Protein AF-B3RL35-F1 (afdb_monomer_lite)

Secondary structure (DSSP, 8-state):
--SSPPPTT--HHHHHHHHHHHHHH-GGGHHHHHHHHHHHHTT---HHHHHHHHHHHHHHHHH-PPPHHHHHHHHHHHHTTTT---B-SS-BHHHHHHHHHHHHHH--SS-SS-SPPP-HHHHHHHHHHHHS--SSSS-HHHHHHHHTTT-TT-SS-HHHHHHHHHHHHHHTT-TTTTTSPPPHHHHHHHHHHHHTTPPPPGGG-SSSHHHHHHHHHHHHH-SS-SS-S--

pLDDT: mean 88.92, std 9.6, range [47.28, 98.06]

InterPro domains:
  IPR000198 Rho GTPase-activating protein domain [PF00620] (157-230)
  IPR000198 Rho GTPase-activating protein domain [PS50238] (141-231)
  IPR000857 MyTH4 domain [PF00784] (19-123)
  IPR000857 MyTH4 domain [PS51016] (1-127)
  IPR008936 Rho GTPase activation protein [G3DSA:1.10.555.10] (125-231)
  IPR008936 Rho GTPase activation protein [SSF48350] (132-229)
  IPR038185 MyTH4 domain superfamily [G3DSA:1.25.40.530] (5-124)

Organism: Trichoplax adhaerens (NCBI:txid10228)

Radius of gyration: 19.75 Å; chains: 1; bounding box: 45×40×61 Å

Structure (mmCIF, N/CA/C/O backbone):
data_AF-B3RL35-F1
#
_entry.id   AF-B3RL35-F1
#
loop_
_atom_site.group_PDB
_atom_site.id
_atom_site.type_symbol
_atom_site.label_atom_id
_atom_site.label_alt_id
_atom_site.label_comp_id
_atom_site.label_asym_id
_atom_site.label_entity_id
_atom_site.label_seq_id
_atom_site.pdbx_PDB_ins_code
_atom_site.Cartn_x
_atom_site.Cartn_y
_atom_site.Cartn_z
_atom_site.occupancy
_atom_site.B_iso_or_equiv
_atom_site.auth_seq_id
_atom_site.auth_comp_id
_atom_site.auth_asym_id
_atom_site.auth_atom_id
_atom_site.pdbx_PDB_model_num
ATOM 1 N N . MET A 1 1 ? -2.140 1.620 19.984 1.00 89.88 1 MET A N 1
ATOM 2 C CA . MET A 1 1 ? -2.921 2.855 20.228 1.00 89.88 1 MET A CA 1
ATOM 3 C C . MET A 1 1 ? -2.400 3.651 21.422 1.00 89.88 1 MET A C 1
ATOM 5 O O . MET A 1 1 ? -2.263 4.855 21.299 1.00 89.88 1 MET A O 1
ATOM 9 N N . GLY A 1 2 ? -1.964 3.009 22.514 1.00 86.00 2 GLY A N 1
ATOM 10 C CA . GLY A 1 2 ? -1.373 3.724 23.661 1.00 86.00 2 GLY A CA 1
ATOM 11 C C . GLY A 1 2 ? -2.375 4.052 24.769 1.00 86.00 2 GLY A C 1
ATOM 12 O O . GLY A 1 2 ? -2.016 4.723 25.725 1.00 86.00 2 GLY A O 1
ATOM 13 N N . ASP A 1 3 ? -3.598 3.526 24.671 1.00 87.75 3 ASP A N 1
ATOM 14 C CA . ASP A 1 3 ? -4.662 3.699 25.675 1.00 87.75 3 ASP A CA 1
ATOM 15 C C . ASP A 1 3 ? -4.507 2.775 26.891 1.00 87.75 3 ASP A C 1
ATOM 17 O O . ASP A 1 3 ? -5.274 2.844 27.848 1.00 87.75 3 ASP A O 1
ATOM 21 N N . ARG A 1 4 ? -3.544 1.852 26.837 1.00 86.06 4 ARG A N 1
ATOM 22 C CA . ARG A 1 4 ? -3.190 0.956 27.935 1.00 86.06 4 ARG A CA 1
ATOM 23 C C . ARG A 1 4 ? -1.685 1.023 28.152 1.00 86.06 4 ARG A C 1
ATOM 25 O O . ARG A 1 4 ? -0.956 1.137 27.162 1.00 86.06 4 ARG A O 1
ATOM 32 N N . PRO A 1 5 ? -1.215 0.914 29.405 1.00 77.62 5 PRO A N 1
ATOM 33 C CA . PRO A 1 5 ? 0.207 0.807 29.672 1.00 77.62 5 PRO A CA 1
ATOM 34 C C . PRO A 1 5 ? 0.761 -0.396 28.906 1.00 77.62 5 PRO A C 1
ATOM 36 O O . PRO A 1 5 ? 0.249 -1.515 29.018 1.00 77.62 5 PRO A O 1
ATOM 39 N N . ASN A 1 6 ? 1.783 -0.156 28.087 1.00 69.56 6 ASN A N 1
ATOM 40 C CA . ASN A 1 6 ? 2.489 -1.240 27.422 1.00 69.56 6 ASN A CA 1
ATOM 41 C C . ASN A 1 6 ? 3.128 -2.133 28.487 1.00 69.56 6 ASN A C 1
ATOM 43 O O . ASN A 1 6 ? 3.623 -1.641 29.504 1.00 69.56 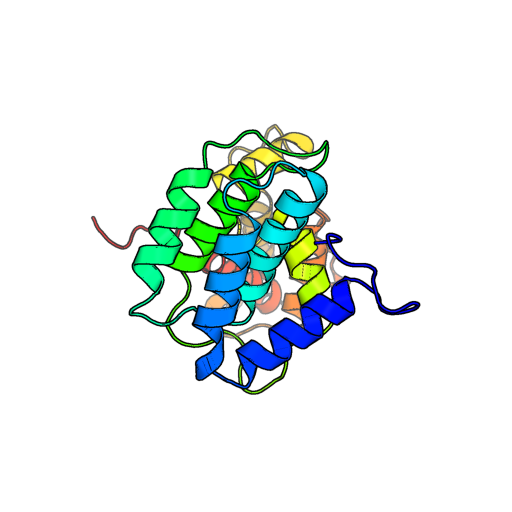6 ASN A O 1
ATOM 47 N N . ARG A 1 7 ? 3.187 -3.446 28.226 1.00 73.50 7 ARG A N 1
ATOM 48 C CA . ARG A 1 7 ? 4.153 -4.274 28.953 1.00 73.50 7 ARG A CA 1
ATOM 49 C C . ARG A 1 7 ? 5.533 -3.663 28.694 1.00 73.50 7 ARG A C 1
ATOM 51 O O . ARG A 1 7 ? 5.831 -3.384 27.526 1.00 73.50 7 ARG A O 1
ATOM 58 N N . PRO A 1 8 ? 6.337 -3.408 29.736 1.00 65.44 8 PRO A N 1
ATOM 59 C CA . PRO A 1 8 ? 7.650 -2.822 29.536 1.00 65.44 8 PRO A CA 1
ATOM 60 C C . PRO A 1 8 ? 8.430 -3.680 28.525 1.00 65.44 8 PRO A C 1
ATOM 62 O O . PRO A 1 8 ? 8.297 -4.905 28.518 1.00 65.44 8 PRO A O 1
ATOM 65 N N . PHE A 1 9 ? 9.187 -3.022 27.641 1.00 71.56 9 PHE A N 1
ATOM 66 C CA . PHE A 1 9 ? 10.064 -3.626 26.619 1.00 71.56 9 PHE A CA 1
ATOM 67 C C . PHE A 1 9 ? 9.421 -4.196 25.339 1.00 71.56 9 PHE A C 1
ATOM 69 O O . PHE A 1 9 ? 10.153 -4.704 24.490 1.00 71.56 9 PHE A O 1
ATOM 76 N N . ILE A 1 10 ? 8.101 -4.093 25.130 1.00 81.25 10 ILE A N 1
ATOM 77 C CA . ILE A 1 10 ? 7.493 -4.501 23.847 1.00 81.25 10 ILE A CA 1
ATOM 78 C C . ILE A 1 10 ? 7.283 -3.289 22.934 1.00 81.25 10 ILE A C 1
ATOM 80 O O . ILE A 1 10 ? 6.510 -2.381 23.243 1.00 81.25 10 ILE A O 1
ATOM 84 N N . GLU A 1 11 ? 7.953 -3.300 21.782 1.00 88.38 11 GLU A N 1
ATOM 85 C CA . GLU A 1 11 ? 7.806 -2.275 20.747 1.00 88.38 11 GLU A CA 1
ATOM 86 C C . GLU A 1 11 ? 6.407 -2.322 20.102 1.00 88.38 11 GLU A C 1
ATOM 88 O O . GLU A 1 11 ? 5.903 -3.415 19.821 1.00 88.38 11 GLU A O 1
ATOM 93 N N . PRO A 1 12 ? 5.776 -1.167 19.807 1.00 90.12 12 PRO A N 1
ATOM 94 C CA . PRO A 1 12 ? 4.440 -1.115 19.206 1.00 90.12 12 PRO A CA 1
ATOM 95 C C . PRO A 1 12 ? 4.301 -1.935 17.919 1.00 90.12 12 PRO A C 1
ATOM 97 O O . PRO A 1 12 ? 3.293 -2.617 17.734 1.00 90.12 12 PRO A O 1
ATOM 100 N N . ASP A 1 13 ? 5.326 -1.925 17.067 1.00 92.12 13 ASP A N 1
ATOM 101 C CA . ASP A 1 13 ? 5.300 -2.629 15.783 1.00 92.12 13 ASP A CA 1
ATOM 102 C C . ASP A 1 13 ? 5.314 -4.160 15.976 1.00 92.12 13 ASP A C 1
ATOM 104 O O . ASP A 1 13 ? 4.671 -4.892 15.225 1.00 92.12 13 ASP A O 1
ATOM 108 N N . LYS A 1 14 ? 5.943 -4.661 17.052 1.00 92.81 14 LYS A N 1
ATOM 109 C CA . LYS A 1 14 ? 5.876 -6.085 17.434 1.00 92.81 14 LYS A CA 1
ATOM 110 C C . LYS A 1 14 ? 4.484 -6.483 17.928 1.00 92.81 14 LYS A C 1
ATOM 112 O O . LYS A 1 14 ? 4.048 -7.604 17.678 1.00 92.81 14 LYS A O 1
ATOM 117 N N . ILE A 1 15 ? 3.766 -5.574 18.591 1.00 93.31 15 ILE A N 1
ATOM 118 C CA . ILE A 1 15 ? 2.369 -5.804 18.997 1.00 93.31 15 ILE A CA 1
ATOM 119 C C . ILE A 1 15 ? 1.468 -5.862 17.759 1.00 93.31 15 ILE A C 1
ATOM 121 O O . ILE A 1 15 ? 0.635 -6.761 17.645 1.00 93.31 15 ILE A O 1
ATOM 125 N N . ALA A 1 16 ? 1.651 -4.934 16.814 1.00 94.50 16 ALA A N 1
ATOM 126 C CA . ALA A 1 16 ? 0.931 -4.954 15.543 1.00 94.50 16 ALA A CA 1
ATOM 127 C C . ALA A 1 16 ? 1.196 -6.259 14.773 1.00 94.50 16 ALA A C 1
ATOM 129 O O . ALA A 1 16 ? 0.251 -6.875 14.278 1.00 94.50 16 ALA A O 1
ATOM 130 N N . LEU A 1 17 ? 2.449 -6.727 14.742 1.00 95.12 17 LEU A N 1
ATOM 131 C CA . LEU A 1 17 ? 2.834 -7.992 14.116 1.00 95.12 17 LEU A CA 1
ATOM 132 C C . LEU A 1 17 ? 2.150 -9.214 14.748 1.00 95.12 17 LEU A C 1
ATOM 134 O O . LEU A 1 17 ? 1.670 -10.087 14.022 1.00 95.12 17 LEU A O 1
ATOM 138 N N . ASP A 1 18 ? 2.072 -9.290 16.079 1.00 94.56 18 ASP A N 1
ATOM 139 C CA . ASP A 1 18 ? 1.378 -10.385 16.774 1.00 94.56 18 ASP A CA 1
ATOM 140 C C . ASP A 1 18 ? -0.112 -10.437 16.391 1.00 94.56 18 ASP A C 1
ATOM 142 O O . ASP A 1 18 ? -0.643 -11.496 16.045 1.00 94.56 18 ASP A O 1
ATOM 146 N N . LEU A 1 19 ? -0.781 -9.279 16.355 1.00 94.56 19 LEU A N 1
ATOM 147 C CA . LEU A 1 19 ? -2.178 -9.176 15.916 1.00 94.56 19 LEU A CA 1
ATOM 148 C C . LEU A 1 19 ? -2.350 -9.548 14.436 1.00 94.56 19 LEU A C 1
ATOM 150 O O . LEU A 1 19 ? -3.272 -10.295 14.098 1.00 94.56 19 LEU A O 1
ATOM 154 N N . CYS A 1 20 ? -1.435 -9.099 13.569 1.00 92.81 20 CYS A N 1
ATOM 155 C CA . CYS A 1 20 ? -1.410 -9.486 12.157 1.00 92.81 20 CYS A CA 1
ATOM 156 C C . CYS A 1 20 ? -1.318 -11.001 12.006 1.00 92.81 20 CYS A C 1
ATOM 158 O O . CYS A 1 20 ? -2.106 -11.599 11.280 1.00 92.81 20 CYS A O 1
ATOM 160 N N . THR A 1 21 ? -0.384 -11.625 12.723 1.00 94.00 21 THR A N 1
ATOM 161 C CA . THR A 1 21 ? -0.130 -13.070 12.668 1.00 94.00 21 THR A CA 1
ATOM 162 C C . THR A 1 21 ? -1.350 -13.862 13.132 1.00 94.00 21 THR A C 1
ATOM 164 O O . THR A 1 21 ? -1.718 -14.863 12.517 1.00 94.00 21 THR A O 1
ATOM 167 N N . LYS A 1 22 ? -2.044 -13.387 14.173 1.00 95.06 22 LYS A N 1
ATOM 168 C CA . LYS A 1 22 ? -3.300 -13.987 14.638 1.00 95.06 22 LYS A CA 1
ATOM 169 C C . LYS A 1 22 ? -4.388 -13.933 13.561 1.00 95.06 22 LYS A C 1
ATOM 171 O O . LYS A 1 22 ? -4.954 -14.975 13.231 1.00 95.06 22 LYS A O 1
ATOM 176 N N . GLY A 1 23 ? -4.670 -12.756 12.995 1.00 93.50 23 GLY A N 1
ATOM 177 C CA . GLY A 1 23 ? -5.696 -12.602 11.951 1.00 93.50 23 GLY A CA 1
ATOM 178 C C . GLY A 1 23 ? -5.331 -13.298 10.634 1.00 93.50 23 GLY A C 1
ATOM 179 O O . GLY A 1 23 ? -6.195 -13.830 9.931 1.00 93.50 23 GLY A O 1
ATOM 180 N N . TRP A 1 24 ? -4.035 -13.376 10.333 1.00 91.19 24 TRP A N 1
ATOM 181 C CA . TRP A 1 24 ? -3.493 -14.132 9.213 1.00 91.19 24 TRP A CA 1
ATOM 182 C C . TRP A 1 24 ? -3.832 -15.620 9.336 1.00 91.19 24 TRP A C 1
ATOM 184 O O . TRP A 1 24 ? -4.525 -16.167 8.470 1.00 91.19 24 TRP A O 1
ATOM 194 N N . ARG A 1 25 ? -3.421 -16.239 10.452 1.00 92.00 25 ARG A N 1
ATOM 195 C CA . ARG A 1 25 ? -3.565 -17.678 10.720 1.00 92.00 25 ARG A CA 1
ATOM 196 C C . ARG A 1 25 ? -5.004 -18.107 11.012 1.00 92.00 25 ARG A C 1
ATOM 198 O O . ARG A 1 25 ? -5.369 -19.237 10.701 1.00 92.00 25 ARG A O 1
ATOM 205 N N . SER A 1 26 ? -5.833 -17.232 11.585 1.00 93.50 26 SER A N 1
ATOM 206 C CA . SER A 1 26 ? -7.212 -17.557 11.965 1.00 93.50 26 SER A CA 1
ATOM 207 C C . SER A 1 26 ? -8.225 -16.648 11.273 1.00 93.50 26 SER A C 1
ATOM 209 O O . SER A 1 26 ? -8.437 -15.497 11.651 1.00 93.50 26 SER A O 1
ATOM 211 N N . LYS A 1 27 ? -8.920 -17.190 10.266 1.00 91.56 27 LYS A N 1
ATOM 212 C CA . LYS A 1 27 ? -9.979 -16.463 9.543 1.00 91.56 27 LYS A CA 1
ATOM 213 C C . LYS A 1 27 ? -11.129 -16.023 10.457 1.00 91.56 27 LYS A C 1
ATOM 215 O O . LYS A 1 27 ? -11.700 -14.963 10.227 1.00 91.56 27 LYS A O 1
ATOM 220 N N . GLY A 1 28 ? -11.442 -16.810 11.491 1.00 93.69 28 GLY A N 1
ATOM 221 C CA . GLY A 1 28 ? -12.590 -16.581 12.377 1.00 93.69 28 GLY A CA 1
ATOM 222 C C . GLY A 1 28 ? -12.491 -15.335 13.259 1.00 93.69 28 GLY A C 1
ATOM 223 O O . GLY A 1 28 ? -13.506 -14.898 13.783 1.00 93.69 28 GLY A O 1
ATOM 224 N N . ILE A 1 29 ? -11.300 -14.744 13.404 1.00 95.69 29 ILE A N 1
ATOM 225 C CA . ILE A 1 29 ? -11.094 -13.552 14.244 1.00 95.69 29 ILE A CA 1
ATOM 226 C C . ILE A 1 29 ? -10.873 -12.266 13.439 1.00 95.69 29 ILE A C 1
ATOM 228 O O . ILE A 1 29 ? -10.707 -11.205 14.031 1.00 95.69 29 ILE A O 1
ATOM 232 N N . ARG A 1 30 ? -10.836 -12.333 12.102 1.00 95.00 30 ARG A N 1
ATOM 233 C CA . ARG A 1 30 ? -10.505 -11.171 11.254 1.00 95.00 30 ARG A CA 1
ATOM 234 C C . ARG A 1 30 ? -11.512 -10.040 11.420 1.00 95.00 30 ARG A C 1
ATOM 236 O O . ARG A 1 30 ? -11.116 -8.903 11.656 1.00 95.00 30 ARG A O 1
ATOM 243 N N . ASP A 1 31 ? -12.798 -10.366 11.353 1.00 96.62 31 ASP A N 1
ATOM 244 C CA . ASP A 1 31 ? -13.868 -9.379 11.516 1.00 96.62 31 ASP A CA 1
ATOM 245 C C . ASP A 1 31 ? -13.871 -8.798 12.932 1.00 96.62 31 ASP A C 1
ATOM 247 O O . ASP A 1 31 ? -14.042 -7.596 13.090 1.00 96.62 31 ASP A O 1
ATOM 251 N N . GLU A 1 32 ? -13.592 -9.616 13.952 1.00 97.81 32 GLU A N 1
ATOM 252 C CA . GLU A 1 32 ? -13.470 -9.153 15.339 1.00 97.81 32 GLU A CA 1
ATOM 253 C C . GLU A 1 32 ? -12.315 -8.154 15.505 1.00 97.81 32 GLU A C 1
ATOM 255 O O . GLU A 1 32 ? -12.480 -7.129 16.160 1.00 97.81 32 GLU A O 1
ATOM 260 N N . ILE A 1 33 ? -11.165 -8.393 14.865 1.00 97.44 33 ILE A N 1
ATOM 261 C CA . ILE A 1 33 ? -10.037 -7.449 14.874 1.00 97.44 33 ILE A CA 1
ATOM 262 C C . ILE A 1 33 ? -10.463 -6.094 14.287 1.00 97.44 33 ILE A C 1
ATOM 264 O O . ILE A 1 33 ? -10.217 -5.051 14.898 1.00 97.44 33 ILE A O 1
ATOM 268 N N . PHE A 1 34 ? -11.131 -6.093 13.130 1.00 97.81 34 PHE A N 1
ATOM 269 C CA . PHE A 1 34 ? -11.606 -4.855 12.509 1.00 97.81 34 PHE A CA 1
ATOM 270 C C . PHE A 1 34 ? -12.711 -4.175 13.328 1.00 97.81 34 PHE A C 1
ATOM 272 O O . PHE A 1 34 ? -12.679 -2.959 13.502 1.00 97.81 34 PHE A O 1
ATOM 279 N N . LEU A 1 35 ? -13.655 -4.939 13.883 1.00 97.88 35 LEU A N 1
ATOM 280 C CA . LEU A 1 35 ? -14.719 -4.427 14.751 1.00 97.88 35 LEU A CA 1
ATOM 281 C C . LEU A 1 35 ? -14.162 -3.764 16.012 1.00 97.88 35 LEU A C 1
ATOM 283 O O . LEU A 1 35 ? -14.625 -2.686 16.393 1.00 97.88 35 LEU A O 1
ATOM 287 N N . GLN A 1 36 ? -13.155 -4.371 16.644 1.00 97.81 36 GLN A N 1
ATOM 288 C CA . GLN A 1 36 ? -12.482 -3.776 17.795 1.00 97.81 36 GLN A CA 1
ATOM 289 C C . GLN A 1 36 ? -11.814 -2.452 17.425 1.00 97.81 36 GLN A C 1
ATOM 291 O O . GLN A 1 36 ? -11.948 -1.489 18.178 1.00 97.81 36 GLN A O 1
ATOM 296 N N . LEU A 1 37 ? -11.165 -2.360 16.260 1.00 97.81 37 LEU A N 1
ATOM 297 C CA . LEU A 1 37 ? -10.633 -1.084 15.783 1.00 97.81 37 LEU A CA 1
ATOM 298 C C . LEU A 1 37 ? -11.747 -0.059 15.557 1.00 97.81 37 LEU A C 1
ATOM 300 O O . LEU A 1 37 ? -11.652 1.029 16.114 1.00 97.81 37 LEU A O 1
ATOM 304 N N . CYS A 1 38 ? -12.838 -0.416 14.862 1.00 98.06 38 CYS A N 1
ATOM 305 C CA . CYS A 1 38 ? -13.978 0.487 14.650 1.00 98.06 38 CYS A CA 1
ATOM 306 C C . CYS A 1 38 ? -14.516 1.032 15.977 1.00 98.06 38 CYS A C 1
ATOM 308 O O . CYS A 1 38 ? -14.862 2.208 16.085 1.00 98.06 38 CYS A O 1
ATOM 310 N N . LYS A 1 39 ? -14.586 0.180 17.006 1.00 97.56 39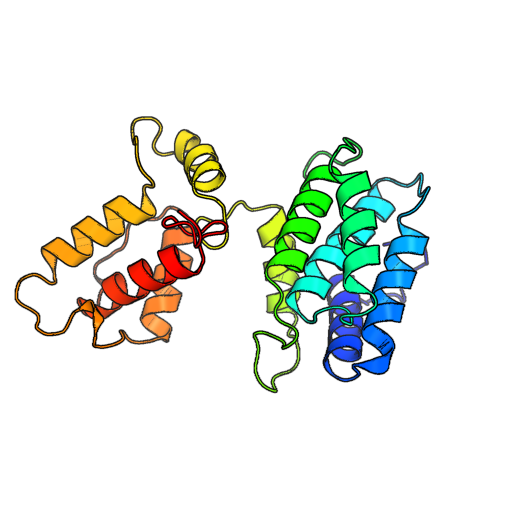 LYS A N 1
ATOM 311 C CA . LYS A 1 39 ? -15.003 0.575 18.353 1.00 97.56 39 LYS A CA 1
ATOM 312 C C . LYS A 1 39 ? -14.019 1.557 18.991 1.00 97.56 39 LYS A C 1
ATOM 314 O O . LYS A 1 39 ? -14.464 2.521 19.601 1.00 97.56 39 LYS A O 1
ATOM 319 N N . GLN A 1 40 ? -12.715 1.316 18.867 1.00 96.75 40 GLN A N 1
ATOM 320 C CA . GLN A 1 40 ? -11.677 2.149 19.480 1.00 96.75 40 GLN A CA 1
ATOM 321 C C . GLN A 1 40 ? -11.430 3.472 18.739 1.00 96.75 40 GLN A C 1
ATOM 323 O O . GLN A 1 40 ? -10.910 4.406 19.344 1.00 96.75 40 GLN A O 1
ATOM 328 N N . THR A 1 41 ? -11.780 3.574 17.456 1.00 96.62 41 THR A N 1
ATOM 329 C CA . THR A 1 41 ? -11.652 4.811 16.668 1.00 96.62 41 THR A CA 1
ATOM 330 C C . THR A 1 41 ? -12.931 5.650 16.679 1.00 96.62 41 THR A C 1
ATOM 332 O O . THR A 1 41 ? -12.874 6.872 16.576 1.00 96.62 41 THR A O 1
ATOM 335 N N . LYS A 1 42 ? -14.107 5.038 16.865 1.00 94.81 42 LYS A N 1
ATOM 336 C CA . LYS A 1 42 ? -15.382 5.766 16.933 1.00 94.81 42 LYS A CA 1
ATOM 337 C C . LYS A 1 42 ? -15.467 6.627 18.195 1.00 94.81 42 LYS A C 1
ATOM 339 O O . LYS A 1 42 ? -15.467 6.104 19.305 1.00 94.81 42 LYS A O 1
ATOM 344 N N . ARG A 1 43 ? -15.651 7.942 18.012 1.00 91.88 43 ARG A N 1
ATOM 345 C CA . ARG A 1 43 ? -15.753 8.936 19.103 1.00 91.88 43 ARG A CA 1
ATOM 346 C C . ARG A 1 43 ? -14.527 8.932 20.029 1.00 91.88 43 ARG A C 1
ATOM 348 O O . ARG A 1 43 ? -14.657 9.109 21.239 1.00 91.88 43 ARG A O 1
ATOM 355 N N . ASN A 1 44 ? -13.344 8.705 19.463 1.00 92.50 44 ASN A N 1
ATOM 356 C CA . ASN A 1 44 ? -12.091 8.790 20.198 1.00 92.50 44 ASN A CA 1
ATOM 357 C C . ASN A 1 44 ? -11.552 10.224 20.142 1.00 92.50 44 ASN A C 1
ATOM 359 O O . ASN A 1 44 ? -11.180 10.713 19.080 1.00 92.50 44 ASN A O 1
ATOM 363 N N . ASN A 1 45 ? -11.501 10.885 21.297 1.00 91.94 45 ASN A N 1
ATOM 364 C CA . ASN A 1 45 ? -11.039 12.270 21.407 1.00 91.94 45 ASN A CA 1
ATOM 365 C C . ASN A 1 45 ? -9.508 12.388 21.518 1.00 91.94 45 ASN A C 1
ATOM 367 O O . ASN A 1 45 ? -8.974 13.494 21.517 1.00 91.94 45 ASN A O 1
ATOM 371 N N . ASN A 1 46 ? -8.790 11.268 21.649 1.00 94.50 46 ASN A N 1
ATOM 372 C CA . ASN A 1 46 ? -7.335 11.254 21.676 1.00 94.50 46 ASN A CA 1
ATOM 373 C C . ASN A 1 46 ? -6.803 11.087 20.247 1.00 94.50 46 ASN A C 1
ATOM 375 O O . ASN A 1 46 ? -6.842 9.996 19.680 1.00 94.50 46 ASN A O 1
ATOM 379 N N . VAL A 1 47 ? -6.272 12.175 19.689 1.00 92.56 47 VAL A N 1
ATOM 380 C CA . VAL A 1 47 ? -5.766 12.231 18.309 1.00 92.56 47 VAL A CA 1
ATOM 381 C C . VAL A 1 47 ? -4.648 11.214 18.060 1.00 92.56 47 VAL A C 1
ATOM 383 O O . VAL A 1 47 ? -4.680 10.508 17.054 1.00 92.56 47 VAL A O 1
ATOM 386 N N . ASP A 1 48 ? -3.692 11.069 18.981 1.00 91.94 48 ASP A N 1
ATOM 387 C CA . ASP A 1 48 ? -2.587 10.112 18.825 1.00 91.94 48 ASP A CA 1
ATOM 388 C C . ASP A 1 48 ? -3.076 8.662 18.851 1.00 91.94 48 ASP A C 1
ATOM 390 O O . ASP A 1 48 ? -2.575 7.805 18.116 1.00 91.94 48 ASP A O 1
ATOM 394 N N . SER A 1 49 ? -4.058 8.379 19.708 1.00 94.69 49 SER A N 1
ATOM 395 C CA . SER A 1 49 ? -4.720 7.077 19.771 1.00 94.69 49 SER A CA 1
ATOM 396 C C . SER A 1 49 ? -5.465 6.782 18.473 1.00 94.69 49 SER A C 1
ATOM 398 O O . SER A 1 49 ? -5.277 5.713 17.888 1.00 94.69 49 SER A O 1
ATOM 400 N N . LEU A 1 50 ? -6.238 7.757 17.986 1.00 94.75 50 LEU A N 1
ATOM 401 C CA . LEU A 1 50 ? -7.019 7.670 16.760 1.00 94.75 50 LEU A CA 1
ATOM 402 C C . LEU A 1 50 ? -6.119 7.402 15.548 1.00 94.75 50 LEU A C 1
ATOM 404 O O . LEU A 1 50 ? -6.348 6.429 14.832 1.00 94.75 50 LEU A O 1
ATOM 408 N N . ILE A 1 51 ? -5.041 8.174 15.383 1.00 93.94 51 ILE A N 1
ATOM 409 C CA . ILE A 1 51 ? -4.055 7.974 14.311 1.00 93.94 51 ILE A CA 1
ATOM 410 C C . ILE A 1 51 ? -3.445 6.572 14.364 1.00 93.94 51 ILE A C 1
ATOM 412 O O . ILE A 1 51 ? -3.377 5.894 13.343 1.00 93.94 51 ILE A O 1
ATOM 416 N N . LYS A 1 52 ? -3.072 6.078 15.550 1.00 94.31 52 LYS A N 1
ATOM 417 C CA . LYS A 1 52 ? -2.562 4.705 15.702 1.00 94.31 52 LYS A CA 1
ATOM 418 C C . LYS A 1 52 ? -3.622 3.638 15.409 1.00 94.31 52 LYS A C 1
ATOM 420 O O . LYS A 1 52 ? -3.265 2.536 15.011 1.00 94.31 52 LYS A O 1
ATOM 425 N N . GLY A 1 53 ? -4.903 3.914 15.646 1.00 96.31 53 GLY A N 1
ATOM 426 C CA . GLY A 1 53 ? -6.000 3.013 15.278 1.00 96.31 53 GLY A CA 1
ATOM 427 C C . GLY A 1 53 ? -6.161 2.906 13.761 1.00 96.31 53 GLY A C 1
ATOM 428 O O . GLY A 1 53 ? -6.280 1.807 13.224 1.00 96.31 53 GLY A O 1
ATOM 429 N N . TRP A 1 54 ? -6.076 4.040 13.070 1.00 95.88 54 TRP A N 1
ATOM 430 C CA . TRP A 1 54 ? -6.115 4.113 11.611 1.00 95.88 54 TRP A CA 1
ATOM 431 C C . TRP A 1 54 ? -4.874 3.526 10.929 1.00 95.88 54 TRP A C 1
ATOM 433 O O . TRP A 1 54 ? -5.006 2.813 9.934 1.00 95.88 54 TRP A O 1
ATOM 443 N N . GLU A 1 55 ? -3.692 3.703 11.521 1.00 94.62 55 GLU A N 1
ATOM 444 C CA . GLU A 1 55 ? -2.467 2.999 11.120 1.00 94.62 55 GLU A CA 1
ATOM 445 C C . GLU A 1 55 ? -2.665 1.470 11.171 1.00 94.62 55 GLU A C 1
ATOM 447 O O . GLU A 1 55 ? -2.311 0.759 10.229 1.00 94.62 55 GLU A O 1
ATOM 452 N N . LEU A 1 56 ? -3.309 0.951 12.225 1.00 96.56 56 LEU A N 1
ATOM 453 C CA . LEU A 1 56 ? -3.606 -0.481 12.342 1.00 96.56 56 LEU A CA 1
ATOM 454 C C . LEU A 1 56 ? -4.608 -0.972 11.289 1.00 96.56 56 LEU A C 1
ATOM 456 O O . LEU A 1 56 ? -4.434 -2.082 10.787 1.00 96.56 56 LEU A O 1
ATOM 460 N N . PHE A 1 57 ? -5.614 -0.172 10.909 1.00 96.94 57 PHE A N 1
ATOM 461 C CA . PHE A 1 57 ? -6.502 -0.529 9.793 1.00 96.94 57 PHE A CA 1
ATOM 462 C C . PHE A 1 57 ? -5.710 -0.742 8.499 1.00 96.94 57 PHE A C 1
ATOM 464 O O . PHE A 1 57 ? -5.875 -1.778 7.849 1.00 96.94 57 PHE A O 1
ATOM 471 N N . ALA A 1 58 ? -4.821 0.196 8.159 1.00 93.06 58 ALA A N 1
ATOM 472 C CA . ALA A 1 58 ? -3.989 0.108 6.963 1.00 93.06 58 ALA A CA 1
ATOM 473 C C . ALA A 1 58 ? -3.091 -1.141 6.979 1.00 93.06 58 ALA A C 1
ATOM 475 O O . ALA A 1 58 ? -3.049 -1.881 5.994 1.00 93.06 58 ALA A O 1
ATOM 476 N N . ILE A 1 59 ? -2.439 -1.419 8.115 1.00 92.94 59 ILE A N 1
ATOM 477 C CA . ILE A 1 59 ? -1.595 -2.607 8.300 1.00 92.94 59 ILE A CA 1
ATOM 478 C C . ILE A 1 59 ? -2.415 -3.894 8.128 1.00 92.94 59 ILE A C 1
ATOM 480 O O . ILE A 1 59 ? -2.028 -4.776 7.361 1.00 92.94 59 ILE A O 1
ATOM 484 N N . PHE A 1 60 ? -3.559 -4.024 8.804 1.00 94.31 60 PHE A N 1
ATOM 485 C CA . PHE A 1 60 ? -4.348 -5.261 8.776 1.00 94.31 60 PHE A CA 1
ATOM 486 C C . PHE A 1 60 ? -4.951 -5.550 7.401 1.00 94.31 60 PHE A C 1
ATOM 488 O O . PHE A 1 60 ? -4.935 -6.704 6.973 1.00 94.31 60 PHE A O 1
ATOM 495 N N . LEU A 1 61 ? -5.401 -4.524 6.674 1.00 92.00 61 LEU A N 1
ATOM 496 C CA . LEU A 1 61 ? -5.900 -4.673 5.302 1.00 92.00 61 LEU A CA 1
ATOM 497 C C . LEU A 1 61 ? -4.811 -5.080 4.296 1.00 92.00 61 LEU A C 1
ATOM 499 O O . LEU A 1 61 ? -5.134 -5.607 3.222 1.00 92.00 61 LEU A O 1
ATOM 503 N N . GLU A 1 62 ? -3.530 -4.848 4.601 1.00 86.88 62 GLU A N 1
ATOM 504 C CA . GLU A 1 62 ? -2.447 -5.399 3.785 1.00 86.88 62 GLU A CA 1
ATOM 505 C C . GLU A 1 62 ? -2.323 -6.913 3.988 1.00 86.88 62 GLU A C 1
ATOM 507 O O . GLU A 1 62 ? -2.151 -7.652 3.016 1.00 86.88 62 GLU A O 1
ATOM 512 N N . MET A 1 63 ? -2.488 -7.370 5.232 1.00 88.75 63 MET A N 1
ATOM 513 C CA . MET A 1 63 ? -2.282 -8.763 5.626 1.00 88.75 63 MET A CA 1
ATOM 514 C C . MET A 1 63 ? -3.482 -9.649 5.293 1.00 88.75 63 MET A C 1
ATOM 516 O O . MET A 1 63 ? -3.319 -10.731 4.740 1.00 88.75 63 MET A O 1
ATOM 520 N N . PHE A 1 64 ? -4.708 -9.242 5.613 1.00 90.19 64 PHE A N 1
ATOM 521 C CA . PHE A 1 64 ? -5.883 -10.082 5.386 1.00 90.19 64 PHE A CA 1
ATOM 522 C C . PHE A 1 64 ? -7.142 -9.264 5.069 1.00 90.19 64 PHE A C 1
ATOM 524 O O . PHE A 1 64 ? -7.350 -8.192 5.634 1.00 90.19 64 PHE A O 1
ATOM 531 N N . PRO A 1 65 ? -8.028 -9.769 4.190 1.00 91.31 65 PRO A N 1
ATOM 532 C CA . PRO A 1 65 ? -9.330 -9.150 3.975 1.00 91.31 65 PRO A CA 1
ATOM 533 C C . PRO A 1 65 ? -10.283 -9.426 5.152 1.00 91.31 65 PRO A C 1
ATOM 535 O O . PRO A 1 65 ? -10.167 -10.485 5.788 1.00 91.31 65 PRO A O 1
ATOM 538 N N . PRO A 1 66 ? -11.271 -8.542 5.398 1.00 93.88 66 PRO A N 1
ATOM 539 C CA . PRO A 1 66 ? -12.450 -8.906 6.181 1.00 93.88 66 PRO A CA 1
ATOM 540 C C . PRO A 1 66 ? -13.268 -9.989 5.459 1.00 93.88 66 PRO A C 1
ATOM 542 O O . PRO A 1 66 ? -13.032 -10.301 4.286 1.00 93.88 66 PRO A O 1
ATOM 545 N N . SER A 1 67 ? -14.257 -10.568 6.137 1.00 92.94 67 SER A N 1
ATOM 546 C CA . SER A 1 67 ? -15.219 -11.448 5.479 1.00 92.94 67 SER A CA 1
ATOM 547 C C . SER A 1 67 ? -16.068 -10.685 4.457 1.00 92.94 67 SER A C 1
ATOM 549 O O . SER A 1 67 ? -16.288 -9.478 4.562 1.00 92.94 67 SER A O 1
ATOM 551 N N . THR A 1 68 ? -16.611 -11.403 3.473 1.00 91.25 68 THR A N 1
ATOM 552 C CA . THR A 1 68 ? -17.512 -10.820 2.465 1.00 91.25 68 THR A CA 1
ATOM 553 C C . THR A 1 68 ? -18.763 -10.200 3.084 1.00 91.25 68 THR A C 1
ATOM 555 O O . THR A 1 68 ? -19.254 -9.196 2.582 1.00 91.25 68 THR A O 1
ATOM 558 N N . LYS A 1 69 ? -19.256 -10.760 4.197 1.00 92.38 69 LYS A N 1
ATOM 559 C CA . LYS A 1 69 ? -20.408 -10.228 4.940 1.00 92.38 69 LYS A CA 1
ATOM 560 C C . LYS A 1 69 ? -20.076 -8.921 5.658 1.00 92.38 69 LYS A C 1
ATOM 562 O O . LYS A 1 69 ? -20.944 -8.066 5.790 1.00 92.38 69 LYS A O 1
ATOM 567 N N . PHE A 1 70 ? -18.839 -8.778 6.132 1.00 94.81 70 PHE A N 1
ATOM 568 C CA . PHE A 1 70 ? -18.398 -7.606 6.883 1.00 94.81 70 PHE A CA 1
ATOM 569 C C . PHE A 1 70 ? -17.855 -6.479 5.991 1.00 94.81 70 PHE A C 1
ATOM 571 O O . PHE A 1 70 ? -17.832 -5.321 6.404 1.00 94.81 70 PHE A O 1
ATOM 578 N N . HIS A 1 71 ? -17.474 -6.801 4.751 1.00 93.88 71 HIS A N 1
ATOM 579 C CA . HIS A 1 71 ? -16.881 -5.872 3.786 1.00 93.88 71 HIS A CA 1
ATOM 580 C C . HIS A 1 71 ? -17.682 -4.571 3.629 1.00 93.88 71 HIS A C 1
ATOM 582 O O . HIS A 1 71 ? -17.134 -3.500 3.864 1.00 93.88 71 HIS A O 1
ATOM 588 N N . SER A 1 72 ? -18.986 -4.652 3.342 1.00 93.75 72 SER A N 1
ATOM 589 C CA . SER A 1 72 ? -19.830 -3.468 3.116 1.00 93.75 72 SER A CA 1
ATOM 590 C C . SER A 1 72 ? -19.974 -2.572 4.347 1.00 93.75 72 SER A C 1
ATOM 592 O O . SER A 1 72 ? -20.038 -1.352 4.217 1.00 93.75 72 SER A O 1
ATOM 594 N N . TYR A 1 73 ? -20.005 -3.157 5.549 1.00 96.69 73 TYR A N 1
ATOM 595 C CA . TYR A 1 73 ? -20.016 -2.373 6.785 1.00 96.69 73 TYR A CA 1
ATOM 596 C C . TYR A 1 73 ? -18.698 -1.613 6.956 1.00 96.69 73 TYR A C 1
ATOM 598 O O . TYR A 1 73 ? -18.706 -0.426 7.277 1.00 96.69 73 TYR A O 1
ATOM 606 N N . LEU A 1 74 ? -17.571 -2.296 6.734 1.00 96.50 74 LEU A N 1
ATOM 607 C CA . LEU A 1 74 ? -16.251 -1.702 6.895 1.00 96.50 74 LEU A CA 1
ATOM 608 C C . LEU A 1 74 ? -15.988 -0.614 5.841 1.00 96.50 74 LEU A C 1
ATOM 610 O O . LEU A 1 74 ? -15.455 0.436 6.188 1.00 96.50 74 LEU A O 1
ATOM 614 N N . ASP A 1 75 ? -16.430 -0.821 4.597 1.00 95.62 75 ASP A N 1
ATOM 615 C CA . ASP A 1 75 ? -16.372 0.189 3.534 1.00 95.62 75 ASP A CA 1
ATOM 616 C C . ASP A 1 75 ? -17.167 1.436 3.928 1.00 95.62 75 ASP A C 1
ATOM 618 O O . ASP A 1 75 ? -16.605 2.527 3.979 1.00 95.62 75 ASP A O 1
ATOM 622 N N . GLY A 1 76 ? -18.428 1.272 4.344 1.00 96.62 76 GLY A N 1
ATOM 623 C CA . GLY A 1 76 ? -19.246 2.383 4.833 1.00 96.62 76 GLY A CA 1
ATOM 624 C C . GLY A 1 76 ? -18.606 3.121 6.013 1.00 96.62 76 GLY A C 1
ATOM 625 O O . GLY A 1 76 ? -18.587 4.349 6.032 1.00 96.62 76 GLY A O 1
ATOM 626 N N . TYR A 1 77 ? -18.020 2.389 6.967 1.00 97.56 77 TYR A N 1
ATOM 627 C CA . TYR A 1 77 ? -17.305 2.989 8.094 1.00 97.56 77 TYR A CA 1
ATOM 628 C C . TYR A 1 77 ? -16.083 3.800 7.644 1.00 97.56 77 TYR A C 1
ATOM 630 O O . TYR A 1 77 ? -15.848 4.892 8.154 1.00 97.56 77 TYR A O 1
ATOM 638 N N . PHE A 1 78 ? -15.296 3.314 6.684 1.00 96.94 78 PHE A N 1
ATOM 639 C CA . PHE A 1 78 ? -14.155 4.077 6.181 1.00 96.94 78 PHE A CA 1
ATOM 640 C C . PHE A 1 78 ? -14.592 5.315 5.397 1.00 96.94 78 PHE A C 1
ATOM 642 O O . PHE A 1 78 ? -14.046 6.394 5.625 1.00 96.94 78 PHE A O 1
ATOM 649 N N . GLN A 1 79 ? -15.622 5.196 4.558 1.00 95.56 79 GLN A N 1
ATOM 650 C CA . GLN A 1 79 ? -16.159 6.307 3.767 1.00 95.56 79 GLN A CA 1
ATOM 651 C C . GLN A 1 79 ? -16.632 7.475 4.641 1.00 95.56 79 GLN A C 1
ATOM 653 O O . GLN A 1 79 ? -16.396 8.628 4.296 1.00 95.56 79 GLN A O 1
ATOM 658 N N . THR A 1 80 ? -17.232 7.217 5.810 1.00 95.50 80 THR A N 1
ATOM 659 C CA . THR A 1 80 ? -17.664 8.303 6.712 1.00 95.50 80 THR A CA 1
ATOM 660 C C . THR A 1 80 ? -16.508 9.103 7.313 1.00 95.50 80 THR A C 1
ATOM 662 O O . THR A 1 80 ? -16.743 10.183 7.844 1.00 95.50 80 THR A O 1
ATOM 665 N N . ASN A 1 81 ? -15.275 8.592 7.243 1.00 94.94 81 ASN A N 1
ATOM 666 C CA . ASN A 1 81 ? -14.092 9.211 7.842 1.00 94.94 81 ASN A CA 1
ATOM 667 C C . ASN A 1 81 ? -13.144 9.840 6.802 1.00 94.94 81 ASN A C 1
ATOM 669 O O . ASN A 1 81 ? -12.148 10.447 7.183 1.00 94.94 81 ASN A O 1
ATOM 673 N N . THR A 1 82 ? -13.440 9.761 5.496 1.00 90.88 82 THR A N 1
ATOM 674 C CA . THR A 1 82 ? -12.590 10.362 4.443 1.00 90.88 82 THR A CA 1
ATOM 675 C C . THR A 1 82 ? -12.616 11.892 4.431 1.00 90.88 82 THR A C 1
ATOM 677 O O . THR A 1 82 ? -11.753 12.509 3.814 1.00 90.88 82 THR A O 1
ATOM 680 N N . GLY A 1 83 ? -13.583 12.512 5.115 1.00 86.00 83 GLY A N 1
ATOM 681 C CA . GLY A 1 83 ? -13.665 13.963 5.304 1.00 86.00 83 GLY A CA 1
ATOM 682 C C . GLY A 1 83 ? -13.074 14.469 6.625 1.00 86.00 83 GLY A C 1
ATOM 683 O O . GLY A 1 83 ? -13.072 15.677 6.856 1.00 86.00 83 GLY A O 1
ATOM 684 N N . GLU A 1 84 ? -12.601 13.588 7.515 1.00 80.88 84 GLU A N 1
ATOM 685 C CA . GLU A 1 84 ? -1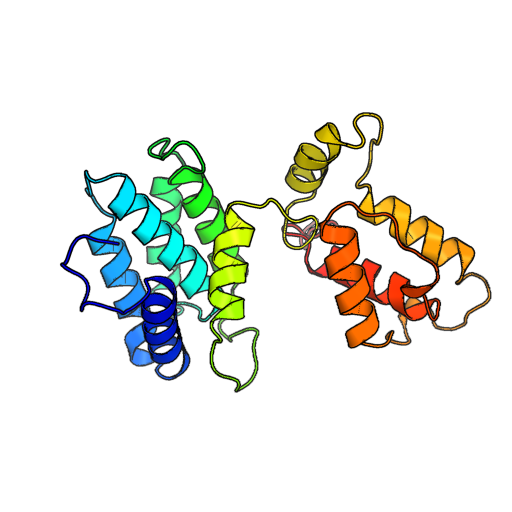2.096 13.999 8.829 1.00 80.88 84 GLU A CA 1
ATOM 686 C C . GLU A 1 84 ? -10.683 14.587 8.749 1.00 80.88 84 GLU A C 1
ATOM 688 O O . GLU A 1 84 ? -9.694 13.883 8.548 1.00 80.88 84 GLU A O 1
ATOM 693 N N . THR A 1 85 ? -10.559 15.885 9.017 1.00 82.81 85 THR A N 1
ATOM 694 C CA . THR A 1 85 ? -9.262 16.582 9.051 1.00 82.81 85 THR A CA 1
ATOM 695 C C . THR A 1 85 ? -8.521 16.423 10.383 1.00 82.81 85 THR A C 1
ATOM 697 O O . THR A 1 85 ? -7.528 17.108 10.622 1.00 82.81 85 THR A O 1
ATOM 700 N N . ILE A 1 86 ? -9.001 15.555 11.281 1.00 86.12 86 ILE A N 1
ATOM 701 C CA . ILE A 1 86 ? -8.352 15.280 12.567 1.00 86.12 86 ILE A CA 1
ATOM 702 C C . ILE A 1 86 ? -7.043 14.546 12.285 1.00 86.12 86 ILE A C 1
ATOM 704 O O . ILE A 1 86 ? -7.029 13.534 11.589 1.00 86.12 86 ILE A O 1
ATOM 708 N N . GLY A 1 87 ? -5.931 15.040 12.816 1.00 82.81 87 GLY A N 1
ATOM 709 C CA . GLY A 1 87 ? -4.627 14.468 12.521 1.00 82.81 87 GLY A CA 1
ATOM 710 C C . GLY A 1 87 ? -3.502 15.057 13.342 1.00 82.81 87 GLY A C 1
ATOM 711 O O . GLY A 1 87 ? -3.715 15.915 14.197 1.00 82.81 87 GLY A O 1
ATOM 712 N N . ASN A 1 88 ? -2.294 14.588 13.061 1.00 80.75 88 ASN A N 1
ATOM 713 C CA . ASN A 1 88 ? -1.069 15.200 13.562 1.00 80.75 88 ASN A CA 1
ATOM 714 C C . ASN A 1 88 ? -0.317 15.884 12.407 1.00 80.75 88 ASN A C 1
ATOM 716 O O . ASN A 1 88 ? -0.769 15.883 11.266 1.00 80.75 88 ASN A O 1
ATOM 720 N N . ASN A 1 89 ? 0.865 16.435 12.684 1.00 76.38 89 ASN A N 1
ATOM 721 C CA . ASN A 1 89 ? 1.667 17.142 11.676 1.00 76.38 89 ASN A CA 1
ATOM 722 C C . ASN A 1 89 ? 2.145 16.264 10.501 1.00 76.38 89 ASN A C 1
ATOM 724 O O . ASN A 1 89 ? 2.708 16.800 9.550 1.00 76.38 89 ASN A O 1
ATOM 728 N N . LYS A 1 90 ? 2.005 14.934 10.581 1.00 76.69 90 LYS A N 1
ATOM 729 C CA . LYS A 1 90 ? 2.452 14.002 9.537 1.00 76.69 90 LYS A CA 1
ATOM 730 C C . LYS A 1 90 ? 1.315 13.532 8.641 1.00 76.69 90 LYS A C 1
ATOM 732 O O . LYS A 1 90 ? 1.544 13.385 7.448 1.00 76.69 90 LYS A O 1
ATOM 737 N N . ILE A 1 91 ? 0.155 13.229 9.220 1.00 83.12 91 ILE A N 1
ATOM 738 C CA . ILE A 1 91 ? -0.961 12.607 8.507 1.00 83.12 91 ILE A CA 1
ATOM 739 C C . ILE A 1 91 ? -2.283 12.789 9.266 1.00 83.12 91 ILE A C 1
ATOM 741 O O . ILE A 1 91 ? -2.315 12.856 10.502 1.00 83.12 91 ILE A O 1
ATOM 745 N N . SER A 1 92 ? -3.376 12.843 8.511 1.00 90.44 92 SER A N 1
ATOM 746 C CA . SER A 1 92 ? -4.754 12.915 8.995 1.00 90.44 92 SER A CA 1
ATOM 747 C C . SER A 1 92 ? -5.481 11.568 8.971 1.00 90.44 92 SER A C 1
ATOM 749 O O . SER A 1 92 ? -5.097 10.620 8.284 1.00 90.44 92 SER A O 1
ATOM 751 N N . VAL A 1 93 ? -6.579 11.493 9.721 1.00 92.06 93 VAL A N 1
ATOM 752 C CA . VAL A 1 93 ? -7.530 10.378 9.674 1.00 92.06 93 VAL A CA 1
ATOM 753 C C . VAL A 1 93 ? -8.099 10.211 8.269 1.00 92.06 93 VAL A C 1
ATOM 755 O O . VAL A 1 93 ? -8.143 9.083 7.784 1.00 92.06 93 VAL A O 1
ATOM 758 N N . ALA A 1 94 ? -8.458 11.307 7.592 1.00 90.62 94 ALA A N 1
ATOM 759 C CA . ALA A 1 94 ? -8.935 11.271 6.213 1.00 90.62 94 ALA A CA 1
ATOM 760 C C . ALA A 1 94 ? -7.959 10.562 5.266 1.00 90.62 94 ALA A C 1
ATOM 762 O O . ALA A 1 94 ? -8.385 9.727 4.471 1.00 90.62 94 ALA A O 1
ATOM 763 N N . GLU A 1 95 ? -6.657 10.836 5.365 1.00 88.69 95 GLU A N 1
ATOM 764 C CA . GLU A 1 95 ? -5.648 10.197 4.509 1.00 88.69 95 GLU A CA 1
ATOM 765 C C . GLU A 1 95 ? -5.574 8.681 4.741 1.00 88.69 95 GLU A C 1
ATOM 767 O O . GLU A 1 95 ? -5.595 7.905 3.780 1.00 88.69 95 GLU A O 1
ATOM 772 N N . TYR A 1 96 ? -5.592 8.234 6.002 1.00 92.62 96 TYR A N 1
ATOM 773 C CA . TYR A 1 96 ? -5.688 6.806 6.311 1.00 92.62 96 TYR A CA 1
ATOM 774 C C . TYR A 1 96 ? -7.012 6.192 5.854 1.00 92.62 96 TYR A C 1
ATOM 776 O O . TYR A 1 96 ? -7.019 5.081 5.324 1.00 92.62 96 TYR A O 1
ATOM 784 N N . ALA A 1 97 ? -8.134 6.880 6.058 1.00 94.06 97 ALA A N 1
ATOM 785 C CA . ALA A 1 97 ? -9.453 6.394 5.680 1.00 94.06 97 ALA A CA 1
ATOM 786 C C . ALA A 1 97 ? -9.554 6.211 4.164 1.00 94.06 97 ALA A C 1
ATOM 788 O O . ALA A 1 97 ? -9.972 5.149 3.705 1.00 94.06 97 ALA A O 1
ATOM 789 N N . VAL A 1 98 ? -9.078 7.189 3.388 1.00 89.38 98 VAL A N 1
ATOM 790 C CA . VAL A 1 98 ? -8.975 7.097 1.927 1.00 89.38 98 VAL A CA 1
ATOM 791 C C . VAL A 1 98 ? -8.107 5.906 1.532 1.00 89.38 98 VAL A C 1
ATOM 793 O O . VAL A 1 98 ? -8.539 5.110 0.700 1.00 89.38 98 VAL A O 1
ATOM 796 N N . TYR A 1 99 ? -6.934 5.726 2.152 1.00 88.25 99 TYR A N 1
ATOM 797 C CA . TYR A 1 99 ? -6.081 4.556 1.915 1.00 88.25 99 TYR A CA 1
ATOM 798 C C . TYR A 1 99 ? -6.806 3.232 2.218 1.00 88.25 99 TYR A C 1
ATOM 800 O O . TYR A 1 99 ? -6.721 2.279 1.441 1.00 88.25 99 TYR A O 1
ATOM 808 N N . CYS A 1 100 ? -7.563 3.166 3.315 1.00 92.88 100 CYS A N 1
ATOM 809 C CA . CYS A 1 100 ? -8.282 1.966 3.740 1.00 92.88 100 CYS A CA 1
ATOM 810 C C . CYS A 1 100 ? -9.470 1.626 2.827 1.00 92.88 100 CYS A C 1
ATOM 812 O O . CYS A 1 100 ? -9.583 0.468 2.427 1.00 92.88 100 CYS A O 1
ATOM 814 N N . VAL A 1 101 ? -10.309 2.606 2.446 1.00 92.00 101 VAL A N 1
ATOM 815 C CA . VAL A 1 101 ? -11.394 2.445 1.445 1.00 92.00 101 VAL A CA 1
ATOM 816 C C . VAL A 1 101 ? -10.821 1.827 0.183 1.00 92.00 101 VAL A C 1
ATOM 818 O O . VAL A 1 101 ? -11.246 0.772 -0.288 1.00 92.00 101 VAL A O 1
ATOM 821 N N . ARG A 1 102 ? -9.784 2.487 -0.325 1.00 84.25 102 ARG A N 1
ATOM 822 C CA . ARG A 1 102 ? -9.046 2.082 -1.502 1.00 84.25 102 ARG A CA 1
ATOM 823 C C . ARG A 1 102 ? -8.615 0.625 -1.366 1.00 84.25 102 ARG A C 1
ATOM 825 O O . ARG A 1 102 ? -9.023 -0.231 -2.160 1.00 84.25 102 ARG A O 1
ATOM 832 N N . ARG A 1 103 ? -7.823 0.306 -0.340 1.00 85.81 103 ARG A N 1
ATOM 833 C CA . ARG A 1 103 ? -7.284 -1.043 -0.129 1.00 85.81 103 ARG A CA 1
ATOM 834 C C . ARG A 1 103 ? -8.384 -2.100 -0.036 1.00 85.81 103 ARG A C 1
ATOM 836 O O . ARG A 1 103 ? -8.231 -3.178 -0.614 1.00 85.81 103 ARG A O 1
ATOM 843 N N . LEU A 1 104 ? -9.480 -1.792 0.647 1.00 89.62 104 LEU A N 1
ATOM 844 C CA . LEU A 1 104 ? -10.611 -2.691 0.837 1.00 89.62 104 LEU A CA 1
ATOM 845 C C . LEU A 1 104 ? -11.318 -3.036 -0.487 1.00 89.62 104 LEU A C 1
ATOM 847 O O . LEU A 1 104 ? -11.707 -4.188 -0.679 1.00 89.62 104 LEU A O 1
ATOM 851 N N . GLN A 1 105 ? -11.413 -2.092 -1.428 1.00 84.69 105 GLN A N 1
ATOM 852 C CA . GLN A 1 105 ? -11.999 -2.318 -2.758 1.00 84.69 105 GLN A CA 1
ATOM 853 C C . GLN A 1 105 ? -11.143 -3.231 -3.651 1.00 84.69 105 GLN A C 1
ATOM 855 O O . GLN A 1 105 ? -11.678 -4.023 -4.424 1.00 84.69 105 GLN A O 1
ATOM 860 N N . ARG A 1 106 ? -9.807 -3.167 -3.536 1.00 74.19 106 ARG A N 1
ATOM 861 C CA . ARG A 1 106 ? -8.883 -4.020 -4.318 1.00 74.19 106 ARG A CA 1
ATOM 862 C C . ARG A 1 106 ? -8.640 -5.393 -3.694 1.00 74.19 106 ARG A C 1
ATOM 864 O O . ARG A 1 106 ? -8.099 -6.282 -4.358 1.00 74.19 106 ARG A O 1
ATOM 871 N N . SER A 1 107 ? -8.969 -5.565 -2.415 1.00 69.19 107 SER A N 1
ATOM 872 C CA . SER A 1 107 ? -8.724 -6.810 -1.697 1.00 69.19 107 SER A CA 1
ATOM 873 C C . SER A 1 107 ? -9.655 -7.909 -2.215 1.00 69.19 107 SER A C 1
ATOM 875 O O . SER A 1 107 ? -10.831 -7.979 -1.863 1.00 69.19 107 SER A O 1
ATOM 877 N N . LYS A 1 108 ? -9.133 -8.789 -3.078 1.00 57.91 108 LYS A N 1
ATOM 878 C CA . LYS A 1 108 ? -9.801 -10.059 -3.396 1.00 57.91 108 LYS A CA 1
ATOM 879 C C . LYS A 1 108 ? -9.864 -10.890 -2.109 1.00 57.91 108 LYS A C 1
ATOM 881 O O . LYS A 1 108 ? -8.987 -10.780 -1.262 1.00 57.91 108 LYS A O 1
ATOM 886 N N . ALA A 1 109 ? -10.854 -11.774 -1.976 1.00 54.81 109 ALA A N 1
ATOM 887 C CA . ALA A 1 109 ? -11.084 -12.595 -0.775 1.00 54.81 109 ALA A CA 1
ATOM 888 C C . ALA A 1 109 ? -9.893 -13.486 -0.321 1.00 54.81 109 ALA A C 1
ATOM 890 O O . ALA A 1 109 ? -9.995 -14.182 0.690 1.00 54.81 109 ALA A O 1
ATOM 891 N N . SER A 1 110 ? -8.767 -13.477 -1.046 1.00 53.94 110 SER A N 1
ATOM 892 C CA . SER A 1 110 ? -7.543 -14.216 -0.735 1.00 53.94 110 SER A CA 1
ATOM 893 C C . SER A 1 110 ? -6.371 -13.270 -0.436 1.00 53.94 110 SER A C 1
ATOM 895 O O . SER A 1 110 ? -6.179 -12.299 -1.171 1.00 53.94 110 SER A O 1
ATOM 897 N N . PRO A 1 111 ? -5.559 -13.552 0.600 1.00 56.78 111 PRO A N 1
ATOM 898 C CA . PRO A 1 111 ? -4.334 -12.805 0.863 1.00 56.78 111 PRO A CA 1
ATOM 899 C C . PRO A 1 111 ? -3.369 -12.845 -0.332 1.00 56.78 111 PRO A C 1
ATOM 901 O O . PRO A 1 111 ? -3.247 -13.870 -0.998 1.00 56.78 111 PRO A O 1
ATOM 904 N N . LYS A 1 112 ? -2.672 -11.733 -0.606 1.00 56.75 112 LYS A N 1
ATOM 905 C CA . LYS A 1 112 ? -1.701 -11.625 -1.718 1.00 56.75 112 LYS A CA 1
ATOM 906 C C . LYS A 1 112 ? -0.440 -12.470 -1.509 1.00 56.75 112 LYS A C 1
ATOM 908 O O . LYS A 1 112 ? 0.264 -12.781 -2.465 1.00 56.75 112 LYS A O 1
ATOM 913 N N . LYS A 1 113 ? -0.147 -12.800 -0.255 1.00 60.19 113 LYS A N 1
ATOM 914 C CA . LYS A 1 113 ? 1.016 -13.566 0.181 1.00 60.19 113 LYS A CA 1
ATOM 915 C C . LYS A 1 113 ? 0.575 -15.028 0.329 1.00 60.19 113 LYS A C 1
ATOM 917 O O . LYS A 1 113 ? -0.555 -15.263 0.731 1.00 60.19 113 LYS A O 1
ATOM 922 N N . GLY A 1 114 ? 1.410 -15.986 -0.080 1.00 62.12 114 GLY A N 1
ATOM 923 C CA . GLY A 1 114 ? 1.108 -17.427 -0.036 1.00 62.12 114 GLY A CA 1
ATOM 924 C C . GLY A 1 114 ? 0.902 -17.958 1.392 1.00 62.12 114 GLY A C 1
ATOM 925 O O . GLY A 1 114 ? 0.094 -17.438 2.141 1.00 62.12 114 GLY A O 1
ATOM 926 N N . ASN A 1 115 ? 1.634 -18.988 1.821 1.00 66.75 115 ASN A N 1
ATOM 927 C CA . ASN A 1 115 ? 1.483 -19.533 3.185 1.00 66.75 115 ASN A CA 1
ATOM 928 C C . ASN A 1 115 ? 2.436 -18.911 4.230 1.00 66.75 115 ASN A C 1
ATOM 930 O O . ASN A 1 115 ? 2.454 -19.355 5.374 1.00 66.75 115 ASN A O 1
ATOM 934 N N . ASN A 1 116 ? 3.223 -17.894 3.864 1.00 81.62 116 ASN A N 1
ATOM 935 C CA . ASN A 1 116 ? 4.223 -17.300 4.756 1.00 81.62 116 ASN A CA 1
ATOM 936 C C . ASN A 1 116 ? 3.587 -16.310 5.737 1.00 81.62 116 ASN A C 1
ATOM 938 O O . ASN A 1 116 ? 2.870 -15.401 5.318 1.00 81.62 116 ASN A O 1
ATOM 942 N N . ASP A 1 117 ? 3.916 -16.442 7.022 1.00 87.31 117 ASP A N 1
ATOM 943 C CA . ASP A 1 117 ? 3.450 -15.519 8.058 1.00 87.31 117 ASP A CA 1
ATOM 944 C C . ASP A 1 117 ? 3.918 -14.071 7.813 1.00 87.31 117 ASP A C 1
ATOM 946 O O . ASP A 1 117 ? 4.964 -13.851 7.186 1.00 87.31 117 ASP A O 1
ATOM 950 N N . PRO A 1 118 ? 3.170 -13.063 8.302 1.00 90.31 118 PRO A N 1
ATOM 951 C CA . PRO A 1 118 ? 3.609 -11.672 8.319 1.00 90.31 118 PRO A CA 1
ATOM 952 C C . PRO A 1 118 ? 4.958 -11.500 9.027 1.00 90.31 118 PRO A C 1
ATOM 954 O O . PRO A 1 118 ? 5.260 -12.184 10.003 1.00 90.31 118 PRO A O 1
ATOM 957 N N . SER A 1 119 ? 5.760 -10.554 8.552 1.00 92.25 119 SER A N 1
ATOM 958 C CA . SER A 1 119 ? 7.059 -10.189 9.116 1.00 92.25 119 SER A CA 1
ATOM 959 C C . SER A 1 119 ? 7.051 -8.756 9.645 1.00 92.25 119 SER A C 1
ATOM 961 O O . SER A 1 119 ? 6.256 -7.916 9.218 1.00 92.25 119 SER A O 1
ATOM 963 N N . LEU A 1 120 ? 7.979 -8.448 10.556 1.00 92.19 120 LEU A N 1
ATOM 964 C CA . LEU A 1 120 ? 8.117 -7.094 11.101 1.00 92.19 120 LEU A CA 1
ATOM 965 C C . LEU A 1 120 ? 8.435 -6.062 10.008 1.00 92.19 120 LEU A C 1
ATOM 967 O O . LEU A 1 120 ? 7.934 -4.944 10.056 1.00 92.19 120 LEU A O 1
ATOM 971 N N . GLN A 1 121 ? 9.224 -6.453 9.004 1.00 87.44 121 GLN A N 1
ATOM 972 C CA . GLN A 1 121 ? 9.589 -5.579 7.888 1.00 87.44 121 GLN A CA 1
ATOM 973 C C . GLN A 1 121 ? 8.372 -5.177 7.052 1.00 87.44 121 GLN A C 1
ATOM 975 O O . GLN A 1 121 ? 8.274 -4.027 6.642 1.00 87.44 121 GLN A O 1
ATOM 980 N N . GLU A 1 122 ? 7.408 -6.076 6.850 1.00 86.38 122 GLU A N 1
ATOM 981 C CA . GLU A 1 122 ? 6.174 -5.736 6.132 1.00 86.38 122 GLU A CA 1
ATOM 982 C C . GLU A 1 122 ? 5.287 -4.786 6.936 1.00 86.38 122 GLU A C 1
ATOM 984 O O . GLU A 1 122 ? 4.728 -3.854 6.369 1.00 86.38 122 GLU A O 1
ATOM 989 N N . VAL A 1 123 ? 5.185 -4.982 8.256 1.00 91.12 123 VAL A N 1
ATOM 990 C CA . VAL A 1 123 ? 4.445 -4.060 9.134 1.00 91.12 123 VAL A CA 1
ATOM 991 C C . VAL A 1 123 ? 5.039 -2.652 9.052 1.00 91.12 123 VAL A C 1
ATOM 993 O O . VAL A 1 123 ? 4.302 -1.688 8.849 1.00 91.12 123 VAL A O 1
ATOM 996 N N . ILE A 1 124 ? 6.366 -2.541 9.154 1.00 88.88 124 ILE A N 1
ATOM 997 C CA . ILE A 1 124 ? 7.083 -1.264 9.034 1.00 88.88 124 ILE A CA 1
ATOM 998 C C . ILE A 1 124 ? 6.897 -0.669 7.634 1.00 88.88 124 ILE A C 1
ATOM 1000 O O . ILE A 1 124 ? 6.631 0.524 7.507 1.00 88.88 124 ILE A O 1
ATOM 1004 N N . HIS A 1 125 ? 6.990 -1.492 6.588 1.00 83.56 125 HIS A N 1
ATOM 1005 C CA . HIS A 1 125 ? 6.813 -1.045 5.211 1.00 83.56 125 HIS A CA 1
ATOM 1006 C C . HIS A 1 125 ? 5.434 -0.417 4.999 1.00 83.56 125 HIS A C 1
ATOM 1008 O O . HIS A 1 125 ? 5.370 0.732 4.583 1.00 83.56 125 HIS A O 1
ATOM 1014 N N . VAL A 1 126 ? 4.347 -1.112 5.357 1.00 83.88 126 VAL A N 1
ATOM 1015 C CA . VAL A 1 126 ? 2.972 -0.608 5.165 1.00 83.88 126 VAL A CA 1
ATOM 1016 C C . VAL A 1 126 ? 2.737 0.684 5.931 1.00 83.88 126 VAL A C 1
ATOM 1018 O O . VAL A 1 126 ? 2.161 1.629 5.396 1.00 83.88 126 VAL A O 1
ATOM 1021 N N . LYS A 1 127 ? 3.212 0.737 7.176 1.00 86.62 127 LYS A N 1
ATOM 1022 C CA . LYS A 1 127 ? 3.145 1.936 8.010 1.00 86.62 127 LYS A CA 1
ATOM 1023 C C . LYS A 1 127 ? 3.810 3.135 7.339 1.00 86.62 127 LYS A C 1
ATOM 1025 O O . LYS A 1 127 ? 3.257 4.232 7.357 1.00 86.62 127 LYS A O 1
ATOM 1030 N N . ASN A 1 128 ? 4.960 2.918 6.709 1.00 83.06 128 ASN A N 1
ATOM 1031 C CA . ASN A 1 128 ? 5.652 3.969 5.982 1.00 83.06 128 ASN A CA 1
ATOM 1032 C C . ASN A 1 128 ? 4.954 4.298 4.662 1.00 83.06 128 ASN A C 1
ATOM 1034 O O . ASN A 1 128 ? 4.842 5.472 4.357 1.00 83.06 128 ASN A O 1
ATOM 1038 N N . THR A 1 129 ? 4.410 3.332 3.915 1.00 76.81 129 THR A N 1
ATOM 1039 C CA . THR A 1 129 ? 3.782 3.572 2.598 1.00 76.81 129 THR A CA 1
ATOM 1040 C C . THR A 1 129 ? 2.611 4.553 2.645 1.00 76.81 129 THR A C 1
ATOM 1042 O O . THR A 1 129 ? 2.412 5.312 1.700 1.00 76.81 129 THR A O 1
ATOM 1045 N N . VAL A 1 130 ? 1.826 4.565 3.727 1.00 76.12 130 VAL A N 1
ATOM 1046 C CA . VAL A 1 130 ? 0.701 5.512 3.843 1.00 76.12 130 VAL A CA 1
ATOM 1047 C C . VAL A 1 130 ? 1.196 6.957 4.012 1.00 76.12 130 VAL A C 1
ATOM 1049 O O . VAL A 1 130 ? 0.525 7.897 3.596 1.00 76.12 130 VAL A O 1
ATOM 1052 N N . ILE A 1 131 ? 2.391 7.136 4.582 1.00 72.44 131 ILE A N 1
ATOM 1053 C CA . ILE A 1 131 ? 3.011 8.441 4.857 1.00 72.44 131 ILE A CA 1
ATOM 1054 C C . ILE A 1 131 ? 3.939 8.860 3.702 1.00 72.44 131 ILE A C 1
ATOM 1056 O O . ILE A 1 131 ? 3.967 10.012 3.269 1.00 72.44 131 ILE A O 1
ATOM 1060 N N . GLU A 1 132 ? 4.716 7.914 3.193 1.00 71.62 132 GLU A N 1
ATOM 1061 C CA . GLU A 1 132 ? 5.694 8.060 2.128 1.00 71.62 132 GLU A CA 1
ATOM 1062 C C . GLU A 1 132 ? 5.022 7.690 0.807 1.00 71.62 132 GLU A C 1
ATOM 1064 O O . GLU A 1 132 ? 4.969 6.523 0.421 1.00 71.62 132 GLU A O 1
ATOM 1069 N N . LYS A 1 133 ? 4.487 8.702 0.112 1.00 71.75 133 LYS A N 1
ATOM 1070 C CA . LYS A 1 133 ? 3.868 8.543 -1.212 1.00 71.75 133 LYS A CA 1
ATOM 1071 C C . LYS A 1 133 ? 4.863 7.878 -2.189 1.00 71.75 133 LYS A C 1
ATOM 1073 O O . LYS A 1 133 ? 5.737 8.547 -2.743 1.00 71.75 133 LYS A O 1
ATOM 1078 N N . SER A 1 134 ? 4.714 6.565 -2.379 1.00 81.88 134 SER A N 1
ATOM 1079 C CA . SER A 1 134 ? 5.508 5.724 -3.286 1.00 81.88 134 SER A CA 1
ATOM 1080 C C . SER A 1 134 ? 5.132 5.986 -4.747 1.00 81.88 134 SER A C 1
ATOM 1082 O O . SER A 1 134 ? 4.007 6.384 -5.064 1.00 81.88 134 SER A O 1
ATOM 1084 N N . GLN A 1 135 ? 6.065 5.746 -5.665 1.00 87.38 135 GLN A N 1
ATOM 1085 C CA . GLN A 1 135 ? 5.789 5.732 -7.099 1.00 87.38 135 GLN A CA 1
ATOM 1086 C C . GLN A 1 135 ? 5.030 4.472 -7.532 1.00 87.38 135 GLN A C 1
ATOM 1088 O O . GLN A 1 135 ? 4.425 4.469 -8.605 1.00 87.38 135 GLN A O 1
ATOM 1093 N N . PHE A 1 136 ? 5.036 3.420 -6.711 1.00 87.81 136 PHE A N 1
ATOM 1094 C CA . PHE A 1 136 ? 4.323 2.164 -6.929 1.00 87.81 136 PHE A CA 1
ATOM 1095 C C . PHE A 1 136 ? 3.087 2.091 -6.031 1.00 87.81 136 PHE A C 1
ATOM 1097 O O . PHE A 1 136 ? 3.070 2.632 -4.932 1.00 87.81 136 PHE A O 1
ATOM 1104 N N . GLY A 1 137 ? 2.020 1.430 -6.484 1.00 78.75 137 GLY A N 1
ATOM 1105 C CA . GLY A 1 137 ? 0.796 1.301 -5.681 1.00 78.75 137 GLY A CA 1
ATOM 1106 C C . GLY A 1 137 ? -0.079 2.562 -5.601 1.00 78.75 137 GLY A C 1
ATOM 1107 O O . GLY A 1 137 ? -1.227 2.451 -5.177 1.00 78.75 137 GLY A O 1
ATOM 1108 N N . SER A 1 138 ? 0.426 3.721 -6.033 1.00 82.69 138 SER A N 1
ATOM 1109 C CA . SER A 1 138 ? -0.256 5.024 -6.005 1.00 82.69 138 SER A CA 1
ATOM 1110 C C . SER A 1 138 ? -1.072 5.307 -7.272 1.00 82.69 138 SER A C 1
ATOM 1112 O O . SER A 1 138 ? -0.913 4.650 -8.308 1.00 82.69 138 SER A O 1
ATOM 1114 N N . THR A 1 139 ? -1.965 6.299 -7.212 1.00 83.56 139 THR A N 1
ATOM 1115 C CA . THR A 1 139 ? -2.629 6.837 -8.413 1.00 83.56 139 THR A CA 1
ATOM 1116 C C . THR A 1 139 ? -1.635 7.599 -9.281 1.00 83.56 139 THR A C 1
ATOM 1118 O O . THR A 1 139 ? -0.658 8.161 -8.784 1.00 83.56 139 THR A O 1
ATOM 1121 N N . VAL A 1 140 ? -1.911 7.700 -10.584 1.00 88.69 140 VAL A N 1
ATOM 1122 C CA . VAL A 1 140 ? -1.120 8.571 -11.468 1.00 88.69 140 VAL A CA 1
ATOM 1123 C C . VAL A 1 140 ? -1.134 10.011 -10.948 1.00 88.69 140 VAL A C 1
ATOM 1125 O O . VAL A 1 140 ? -0.097 10.666 -10.954 1.00 88.69 140 VAL A O 1
ATOM 1128 N N . THR A 1 141 ? -2.270 10.482 -10.431 1.00 86.25 141 THR A N 1
ATOM 1129 C CA . THR A 1 141 ? -2.408 11.819 -9.840 1.00 86.25 141 THR A CA 1
ATOM 1130 C C . THR A 1 141 ? -1.448 12.039 -8.672 1.00 86.25 141 THR A C 1
ATOM 1132 O O . THR A 1 141 ? -0.744 13.045 -8.658 1.00 86.25 141 THR A O 1
ATOM 1135 N N . GLU A 1 142 ? -1.354 11.097 -7.731 1.00 85.44 142 GLU A N 1
ATOM 1136 C CA . GLU A 1 142 ? -0.428 11.183 -6.592 1.00 85.44 142 GLU A CA 1
ATOM 1137 C C . GLU A 1 142 ? 1.031 11.095 -7.032 1.00 85.44 142 GLU A C 1
ATOM 1139 O O . GLU A 1 142 ? 1.854 11.890 -6.579 1.00 85.44 142 GLU A O 1
ATOM 1144 N N . VAL A 1 143 ? 1.353 10.181 -7.956 1.00 89.94 143 VAL A N 1
ATOM 1145 C CA . VAL A 1 143 ? 2.704 10.090 -8.531 1.00 89.94 143 VAL A CA 1
ATOM 1146 C C . VAL A 1 143 ? 3.096 11.430 -9.152 1.00 89.94 143 VAL A C 1
ATOM 1148 O O . VAL A 1 143 ? 4.193 11.929 -8.905 1.00 89.94 143 VAL A O 1
ATOM 1151 N N . MET A 1 144 ? 2.186 12.055 -9.903 1.00 92.06 144 MET A N 1
ATOM 1152 C CA . MET A 1 144 ? 2.399 13.364 -10.521 1.00 92.06 144 MET A CA 1
ATOM 1153 C C . MET A 1 144 ? 2.486 14.499 -9.491 1.00 92.06 144 MET A C 1
ATOM 1155 O O . MET A 1 144 ? 3.271 15.429 -9.668 1.00 92.06 144 MET A O 1
ATOM 1159 N N . GLU A 1 145 ? 1.720 14.442 -8.403 1.00 89.00 145 GLU A N 1
ATOM 1160 C CA . GLU A 1 145 ? 1.775 15.421 -7.315 1.00 89.00 145 GLU A CA 1
ATOM 1161 C C . GLU A 1 145 ? 3.143 15.404 -6.619 1.00 89.00 145 GLU A C 1
ATOM 1163 O O . GLU A 1 145 ? 3.767 16.452 -6.444 1.00 89.00 145 GLU A O 1
ATOM 1168 N N . VAL A 1 146 ? 3.652 14.215 -6.280 1.00 87.38 146 VAL A N 1
ATOM 1169 C CA . VAL A 1 146 ? 4.985 14.057 -5.678 1.00 87.38 146 VAL A CA 1
ATOM 1170 C C . VAL A 1 146 ? 6.074 14.434 -6.679 1.00 87.38 146 VAL A C 1
ATOM 1172 O O . VAL A 1 146 ? 7.026 15.133 -6.322 1.00 87.38 146 VAL A O 1
ATOM 1175 N N . GLN A 1 147 ? 5.905 14.043 -7.946 1.00 92.56 147 GLN A N 1
ATOM 1176 C CA . GLN A 1 147 ? 6.829 14.365 -9.029 1.00 92.56 147 GLN A CA 1
ATOM 1177 C C . GLN A 1 147 ? 7.074 15.861 -9.163 1.00 92.56 147 GLN A C 1
ATOM 1179 O O . GLN A 1 147 ? 8.217 16.246 -9.399 1.00 92.56 147 GLN A O 1
ATOM 1184 N N . LYS A 1 148 ? 6.052 16.711 -8.995 1.00 91.00 148 LYS A N 1
ATOM 1185 C CA . LYS A 1 148 ? 6.197 18.171 -9.136 1.00 91.00 148 LYS A CA 1
ATOM 1186 C C . LYS A 1 148 ? 7.316 18.753 -8.268 1.00 91.00 148 LYS A C 1
ATOM 1188 O O . LYS A 1 148 ? 7.918 19.745 -8.660 1.00 91.00 148 LYS A O 1
ATOM 1193 N N . LYS A 1 149 ? 7.648 18.118 -7.135 1.00 88.12 149 LYS A N 1
ATOM 1194 C CA . LYS A 1 149 ? 8.749 18.545 -6.253 1.00 88.12 149 LYS A CA 1
ATOM 1195 C C . LYS A 1 149 ? 10.141 18.343 -6.868 1.00 88.12 149 LYS A C 1
ATOM 1197 O O . LYS A 1 149 ? 11.070 19.046 -6.490 1.00 88.12 149 LYS A O 1
ATOM 1202 N N . ARG A 1 150 ? 10.307 17.369 -7.770 1.00 87.94 150 ARG A N 1
ATOM 1203 C CA . ARG A 1 150 ? 11.604 16.969 -8.359 1.00 87.94 150 ARG A CA 1
ATOM 1204 C C . ARG A 1 150 ? 11.695 17.217 -9.864 1.00 87.94 150 ARG A C 1
ATOM 1206 O O . ARG A 1 150 ? 12.754 17.587 -10.358 1.00 87.94 150 ARG A O 1
ATOM 1213 N N . TYR A 1 151 ? 10.600 17.007 -10.586 1.00 90.69 151 TYR A N 1
ATOM 1214 C CA . TYR A 1 151 ? 10.502 17.133 -12.039 1.00 90.69 151 TYR A CA 1
ATOM 1215 C C . TYR A 1 151 ? 9.242 17.931 -12.428 1.00 90.69 151 TYR A C 1
ATOM 1217 O O . TYR A 1 151 ? 8.333 17.364 -13.040 1.00 90.69 151 TYR A O 1
ATOM 1225 N N . PRO A 1 152 ? 9.166 19.232 -12.077 1.00 91.88 152 PRO A N 1
ATOM 1226 C CA . PRO A 1 152 ? 7.977 20.065 -12.302 1.00 91.88 152 PRO A CA 1
ATOM 1227 C C . PRO A 1 152 ? 7.579 20.182 -13.779 1.00 91.88 152 PRO A C 1
ATOM 1229 O O . PRO A 1 152 ? 6.393 20.217 -14.090 1.00 91.88 152 PRO A O 1
ATOM 1232 N N . GLU A 1 153 ? 8.554 20.158 -14.690 1.00 93.88 153 GLU A N 1
ATOM 1233 C CA . GLU A 1 153 ? 8.330 20.313 -16.136 1.00 93.88 153 GLU A CA 1
ATOM 1234 C C . GLU A 1 153 ? 7.781 19.052 -16.823 1.00 93.88 153 GLU A C 1
ATOM 1236 O O . GLU A 1 153 ? 7.325 19.093 -17.970 1.00 93.88 153 GLU A O 1
ATOM 1241 N N . ARG A 1 154 ? 7.842 17.888 -16.162 1.00 91.88 154 ARG A N 1
ATOM 1242 C CA . ARG A 1 154 ? 7.404 16.630 -16.774 1.00 91.88 154 ARG A CA 1
ATOM 1243 C C . ARG A 1 154 ? 5.880 16.532 -16.758 1.00 91.88 154 ARG A C 1
ATOM 1245 O O . ARG A 1 154 ? 5.258 16.513 -15.701 1.00 91.88 154 ARG A O 1
ATOM 1252 N N . LYS A 1 155 ? 5.298 16.376 -17.951 1.00 93.62 155 LYS A N 1
ATOM 1253 C CA . LYS A 1 155 ? 3.845 16.241 -18.174 1.00 93.62 155 LYS A CA 1
ATOM 1254 C C . LYS A 1 155 ? 3.306 14.820 -17.978 1.00 93.62 155 LYS A C 1
ATOM 1256 O O . LYS A 1 155 ? 2.098 14.635 -17.906 1.00 93.62 155 LYS A O 1
ATOM 1261 N N . ILE A 1 156 ? 4.194 13.832 -17.899 1.00 94.25 156 ILE A N 1
ATOM 1262 C CA . ILE A 1 156 ? 3.873 12.418 -17.674 1.00 94.25 156 ILE A CA 1
ATOM 1263 C C . ILE A 1 156 ? 4.721 11.863 -16.523 1.00 94.25 156 ILE A C 1
ATOM 1265 O O . ILE A 1 156 ? 5.758 12.465 -16.210 1.00 94.25 156 ILE A O 1
ATOM 1269 N N . PRO A 1 157 ? 4.332 10.725 -15.914 1.00 94.88 157 PRO A N 1
ATOM 1270 C CA . PRO A 1 157 ? 5.095 10.123 -14.829 1.00 94.88 157 PRO A CA 1
ATOM 1271 C C . PRO A 1 157 ? 6.562 9.867 -15.204 1.00 94.88 157 PRO A C 1
ATOM 1273 O O . PRO A 1 157 ? 6.894 9.336 -16.270 1.00 94.88 157 PRO A O 1
ATOM 1276 N N . TRP A 1 158 ? 7.463 10.252 -14.308 1.00 95.69 158 TRP A N 1
ATOM 1277 C CA . TRP A 1 158 ? 8.909 10.159 -14.469 1.00 95.69 158 TRP A CA 1
ATOM 1278 C C . TRP A 1 158 ? 9.353 8.701 -14.556 1.00 95.69 158 TRP A C 1
ATOM 1280 O O . TRP A 1 158 ? 10.143 8.361 -15.435 1.00 95.69 158 TRP A O 1
ATOM 1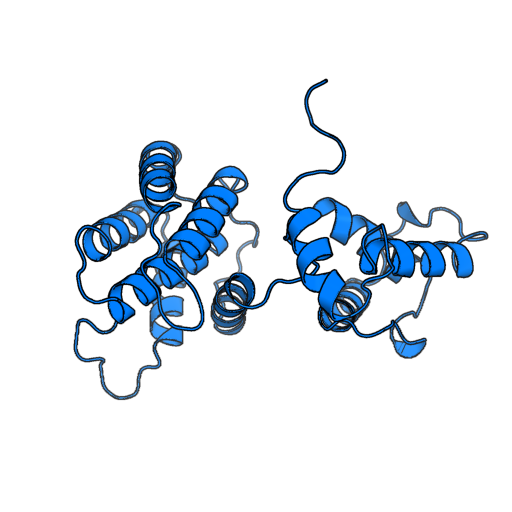290 N N . ILE A 1 159 ? 8.795 7.835 -13.710 1.00 95.50 159 ILE A N 1
ATOM 1291 C CA . ILE A 1 159 ? 9.033 6.391 -13.752 1.00 95.50 159 ILE A CA 1
ATOM 1292 C C . ILE A 1 159 ? 8.650 5.779 -15.099 1.00 95.50 159 ILE A C 1
ATOM 1294 O O . ILE A 1 159 ? 9.441 5.031 -15.668 1.00 95.50 159 ILE A O 1
ATOM 1298 N N . LEU A 1 160 ? 7.491 6.157 -15.649 1.00 95.69 160 LEU A N 1
ATOM 1299 C CA . LEU A 1 160 ? 7.015 5.678 -16.946 1.00 95.69 160 LEU A CA 1
ATOM 1300 C C . LEU A 1 160 ? 7.995 6.054 -18.056 1.00 95.69 160 LEU A C 1
ATOM 1302 O O . LEU A 1 160 ? 8.492 5.193 -18.773 1.00 95.69 160 LEU A O 1
ATOM 1306 N N . SER A 1 161 ? 8.278 7.349 -18.176 1.00 95.44 161 SER A N 1
ATOM 1307 C CA . SER A 1 161 ? 9.168 7.873 -19.214 1.00 95.44 161 SER A CA 1
ATOM 1308 C C . SER A 1 161 ? 10.584 7.302 -19.102 1.00 95.44 161 SER A C 1
ATOM 1310 O O . SER A 1 161 ? 11.146 6.863 -20.099 1.00 95.44 161 SER A O 1
ATOM 1312 N N . THR A 1 162 ? 11.124 7.201 -17.887 1.00 96.44 162 THR A N 1
ATOM 1313 C CA . THR A 1 162 ? 12.469 6.660 -17.648 1.00 96.44 162 THR A CA 1
ATOM 1314 C C . THR A 1 162 ? 12.558 5.175 -18.004 1.00 96.44 162 THR A C 1
ATOM 1316 O O . THR A 1 162 ? 13.480 4.768 -18.708 1.00 96.44 162 THR A O 1
ATOM 1319 N N . LEU A 1 163 ? 11.605 4.349 -17.555 1.00 97.00 163 LEU A N 1
ATOM 1320 C CA . LEU A 1 163 ? 11.593 2.923 -17.889 1.00 97.00 163 LEU A CA 1
ATOM 1321 C C . LEU A 1 163 ? 11.361 2.693 -19.384 1.00 97.00 163 LEU A C 1
ATOM 1323 O O . LEU A 1 163 ? 12.036 1.852 -19.972 1.00 97.00 163 LEU A O 1
ATOM 1327 N N . ALA A 1 164 ? 10.466 3.459 -20.013 1.00 96.62 164 ALA A N 1
ATOM 1328 C CA . ALA A 1 164 ? 10.215 3.369 -21.448 1.00 96.62 164 ALA A CA 1
ATOM 1329 C C . ALA A 1 164 ? 11.471 3.700 -22.270 1.00 96.62 164 ALA A C 1
ATOM 1331 O O . ALA A 1 164 ? 11.822 2.941 -23.170 1.00 96.62 164 ALA A O 1
ATOM 1332 N N . GLU A 1 165 ? 12.193 4.772 -21.929 1.00 96.19 165 GLU A N 1
ATOM 1333 C CA . GLU A 1 165 ? 13.461 5.136 -22.577 1.00 96.19 165 GLU A CA 1
ATOM 1334 C C . GLU A 1 165 ? 14.520 4.030 -22.432 1.00 96.19 165 GLU A C 1
ATOM 1336 O O . GLU A 1 165 ? 15.217 3.703 -23.393 1.00 96.19 165 GLU A O 1
ATOM 1341 N N . ILE A 1 166 ? 14.629 3.408 -21.253 1.00 96.38 166 ILE A N 1
ATOM 1342 C CA . ILE A 1 166 ? 15.579 2.310 -21.012 1.00 96.38 166 ILE A CA 1
ATOM 1343 C C . ILE A 1 166 ? 15.211 1.073 -21.838 1.00 96.38 166 ILE A C 1
ATOM 1345 O O . ILE A 1 166 ? 16.083 0.489 -22.483 1.00 96.38 166 ILE A O 1
ATOM 1349 N N . VAL A 1 167 ? 13.931 0.693 -21.844 1.00 96.69 167 VAL A N 1
ATOM 1350 C CA . VAL A 1 167 ? 13.420 -0.439 -22.629 1.00 96.69 167 VAL A CA 1
ATOM 1351 C C . VAL A 1 167 ? 13.654 -0.203 -24.121 1.00 96.69 167 VAL A C 1
ATOM 1353 O O . VAL A 1 167 ? 14.141 -1.100 -24.802 1.00 96.69 167 VAL A O 1
ATOM 1356 N N . LEU A 1 168 ? 13.402 1.009 -24.623 1.00 95.69 168 LEU A N 1
ATOM 1357 C CA . LEU A 1 168 ? 13.704 1.378 -26.008 1.00 95.69 168 LEU A CA 1
ATOM 1358 C C . LEU A 1 168 ? 15.208 1.343 -26.300 1.00 95.69 168 LEU A C 1
ATOM 1360 O O . LEU A 1 168 ? 15.613 0.929 -27.373 1.00 95.69 168 LEU A O 1
ATOM 1364 N N . ARG A 1 169 ? 16.073 1.734 -25.366 1.00 94.94 169 ARG A N 1
ATOM 1365 C CA . ARG A 1 169 ? 17.522 1.708 -25.610 1.00 94.94 169 ARG A CA 1
ATOM 1366 C C . ARG A 1 169 ? 18.100 0.291 -25.641 1.00 94.94 169 ARG A C 1
ATOM 1368 O O . ARG A 1 169 ? 19.023 0.034 -26.402 1.00 94.94 169 ARG A O 1
ATOM 1375 N N . MET A 1 170 ? 17.605 -0.603 -24.788 1.00 94.56 170 MET A N 1
ATOM 1376 C CA . MET A 1 170 ? 18.188 -1.940 -24.591 1.00 94.56 170 MET A CA 1
ATOM 1377 C C . MET A 1 170 ? 17.449 -3.050 -25.344 1.00 94.56 170 MET A C 1
ATOM 1379 O O . MET A 1 170 ? 17.957 -4.161 -25.446 1.00 94.56 170 MET A O 1
ATOM 1383 N N . GLY A 1 171 ? 16.228 -2.778 -25.798 1.00 91.69 171 GLY A N 1
ATOM 1384 C CA . GLY A 1 171 ? 15.260 -3.811 -26.138 1.00 91.69 171 GLY A CA 1
ATOM 1385 C C . GLY A 1 171 ? 14.882 -3.951 -27.604 1.00 91.69 171 GLY A C 1
ATOM 1386 O O . GLY A 1 171 ? 14.187 -4.902 -27.945 1.00 91.69 171 GLY A O 1
ATOM 1387 N N . LEU A 1 172 ? 15.300 -3.023 -28.472 1.00 90.50 172 LEU A N 1
ATOM 1388 C CA . LEU A 1 172 ? 14.820 -2.957 -29.863 1.00 90.50 172 LEU A CA 1
ATOM 1389 C C . LEU A 1 172 ? 15.159 -4.196 -30.691 1.00 90.50 172 LEU A C 1
ATOM 1391 O O . LEU A 1 172 ? 14.432 -4.527 -31.621 1.00 90.50 172 LEU A O 1
ATOM 1395 N N . THR A 1 173 ? 16.251 -4.873 -30.354 1.00 91.88 173 THR A N 1
ATOM 1396 C CA . THR A 1 173 ? 16.713 -6.084 -31.041 1.00 91.88 173 THR A CA 1
ATOM 1397 C C . THR A 1 173 ? 16.392 -7.359 -30.265 1.00 91.88 173 THR A C 1
ATOM 1399 O O . THR A 1 173 ? 16.809 -8.437 -30.679 1.00 91.88 173 THR A O 1
ATOM 1402 N N . THR A 1 174 ? 15.683 -7.259 -29.137 1.00 93.50 174 THR A N 1
ATOM 1403 C CA . THR A 1 174 ? 15.407 -8.406 -28.270 1.00 93.50 174 THR A CA 1
ATOM 1404 C C . THR A 1 174 ? 14.031 -8.988 -28.556 1.00 93.50 174 THR A C 1
ATOM 1406 O O . THR A 1 174 ? 12.998 -8.357 -28.318 1.00 93.50 174 THR A O 1
ATOM 1409 N N . GLU A 1 175 ? 14.000 -10.241 -29.007 1.00 93.38 175 GLU A N 1
ATOM 1410 C CA . GLU A 1 175 ? 12.749 -10.971 -29.166 1.00 93.38 175 GLU A CA 1
ATOM 1411 C C . GLU A 1 175 ? 12.102 -11.257 -27.801 1.00 93.38 175 GLU A C 1
ATOM 1413 O O . GLU A 1 175 ? 12.753 -11.660 -26.839 1.00 93.38 175 GLU A O 1
ATOM 1418 N N . GLY A 1 176 ? 10.784 -11.068 -27.703 1.00 93.81 176 GLY A N 1
ATOM 1419 C CA . GLY A 1 176 ? 10.041 -11.438 -26.501 1.00 93.81 176 GLY A CA 1
ATOM 1420 C C . GLY A 1 176 ? 10.327 -10.560 -25.281 1.00 93.81 176 GLY A C 1
ATOM 1421 O O . GLY A 1 176 ? 10.111 -11.020 -24.163 1.00 93.81 176 GLY A O 1
ATOM 1422 N N . ILE A 1 177 ? 10.741 -9.302 -25.464 1.00 95.38 177 ILE A N 1
ATOM 1423 C CA . ILE A 1 177 ? 11.083 -8.375 -24.371 1.00 95.38 177 ILE A CA 1
ATOM 1424 C C . ILE A 1 177 ? 10.044 -8.296 -23.240 1.00 95.38 177 ILE A C 1
ATOM 1426 O O . ILE A 1 177 ? 10.404 -8.312 -22.066 1.00 95.38 177 ILE A O 1
ATOM 1430 N N . PHE A 1 178 ? 8.750 -8.279 -23.574 1.00 95.31 178 PHE A N 1
ATOM 1431 C CA . PHE A 1 178 ? 7.663 -8.300 -22.590 1.00 95.31 178 PHE A CA 1
ATOM 1432 C C . PHE A 1 178 ? 7.119 -9.706 -22.299 1.00 95.31 178 PHE A C 1
ATOM 1434 O O . PHE A 1 178 ? 6.297 -9.855 -21.393 1.00 95.31 178 PHE A O 1
ATOM 1441 N N . ARG A 1 179 ? 7.558 -10.732 -23.033 1.00 95.50 179 ARG A N 1
ATOM 1442 C CA . ARG A 1 179 ? 7.149 -12.133 -22.849 1.00 95.50 179 ARG A CA 1
ATOM 1443 C C . ARG A 1 179 ? 8.036 -12.844 -21.827 1.00 95.50 179 ARG A C 1
ATOM 1445 O O . ARG A 1 179 ? 7.512 -13.530 -20.957 1.00 95.50 179 ARG A O 1
ATOM 1452 N N . VAL A 1 180 ? 9.349 -12.652 -21.913 1.00 95.94 180 VAL A N 1
ATOM 1453 C CA . VAL A 1 180 ? 10.332 -13.234 -20.991 1.00 95.94 180 VAL A CA 1
ATOM 1454 C C . VAL A 1 180 ? 10.400 -12.378 -19.715 1.00 95.94 180 VAL A C 1
ATOM 1456 O O . VAL A 1 180 ? 10.505 -11.152 -19.821 1.00 95.94 180 VAL A O 1
ATOM 1459 N N . PRO A 1 181 ? 10.274 -12.969 -18.510 1.00 95.62 181 PRO A N 1
ATOM 1460 C CA . PRO A 1 181 ? 10.426 -12.233 -17.260 1.00 95.62 181 PRO A CA 1
ATOM 1461 C C . PRO A 1 181 ? 11.904 -11.927 -16.985 1.00 95.62 181 PRO A C 1
ATOM 1463 O O . PRO A 1 181 ? 12.772 -12.750 -17.256 1.00 95.62 181 PRO A O 1
ATOM 1466 N N . GLY A 1 182 ? 12.171 -10.752 -16.419 1.00 95.88 182 GLY A N 1
ATOM 1467 C CA . GLY A 1 182 ? 13.473 -10.432 -15.841 1.00 95.88 182 GLY A CA 1
ATOM 1468 C C . GLY A 1 182 ? 13.671 -11.132 -14.498 1.00 95.88 182 GLY A C 1
ATOM 1469 O O . GLY A 1 182 ? 12.701 -11.579 -13.874 1.00 95.88 182 GLY A O 1
ATOM 1470 N N . ASP A 1 183 ? 14.922 -11.194 -14.048 1.00 96.38 183 ASP A N 1
ATOM 1471 C CA . ASP A 1 183 ? 15.261 -11.739 -12.735 1.00 96.38 183 ASP A CA 1
ATOM 1472 C C . ASP A 1 183 ? 14.509 -11.005 -11.607 1.00 96.38 183 ASP A C 1
ATOM 1474 O O . ASP A 1 183 ? 14.447 -9.774 -11.576 1.00 96.38 183 ASP A O 1
ATOM 1478 N N . SER A 1 184 ? 13.896 -11.763 -10.693 1.00 92.75 184 SER A N 1
ATOM 1479 C CA . SER A 1 184 ? 12.978 -11.198 -9.692 1.00 92.75 184 SER A CA 1
ATOM 1480 C C . SER A 1 184 ? 13.697 -10.329 -8.663 1.00 92.75 184 SER A C 1
ATOM 1482 O O . SER A 1 184 ? 13.162 -9.287 -8.269 1.00 92.75 184 SER A O 1
ATOM 1484 N N . ASP A 1 185 ? 14.912 -10.713 -8.272 1.00 92.12 185 ASP A N 1
ATOM 1485 C CA . ASP A 1 185 ? 15.711 -9.960 -7.309 1.00 92.12 185 ASP A CA 1
ATOM 1486 C C . ASP A 1 185 ? 16.228 -8.665 -7.945 1.00 92.12 185 ASP A C 1
ATOM 1488 O O . ASP A 1 185 ? 16.113 -7.595 -7.343 1.00 92.12 185 ASP A O 1
ATOM 1492 N N . ALA A 1 186 ? 16.684 -8.719 -9.200 1.00 96.12 186 ALA A N 1
ATOM 1493 C CA . ALA A 1 186 ? 17.081 -7.536 -9.962 1.00 96.12 186 ALA A CA 1
ATOM 1494 C C . ALA A 1 186 ? 15.908 -6.565 -10.199 1.00 96.12 186 ALA A C 1
ATOM 1496 O O . ALA A 1 186 ? 16.062 -5.351 -10.040 1.00 96.12 186 ALA A O 1
ATOM 1497 N N . VAL A 1 187 ? 14.715 -7.079 -10.526 1.00 96.81 187 VAL A N 1
ATOM 1498 C CA . VAL A 1 187 ? 13.497 -6.260 -10.674 1.00 96.81 187 VAL A CA 1
ATOM 1499 C C . VAL A 1 187 ? 13.144 -5.570 -9.358 1.00 96.81 187 VAL A C 1
ATOM 1501 O O . VAL A 1 187 ? 12.828 -4.378 -9.361 1.00 96.81 187 VAL A O 1
ATOM 1504 N N . ASN A 1 188 ? 13.217 -6.283 -8.232 1.00 91.38 188 ASN A N 1
ATOM 1505 C CA . ASN A 1 188 ? 12.935 -5.706 -6.922 1.00 91.38 188 ASN A CA 1
ATOM 1506 C C . ASN A 1 188 ? 13.996 -4.673 -6.503 1.00 91.38 188 ASN A C 1
ATOM 1508 O O . ASN A 1 188 ? 13.649 -3.605 -6.000 1.00 91.38 188 ASN A O 1
ATOM 1512 N N . ALA A 1 189 ? 15.277 -4.936 -6.772 1.00 93.44 189 ALA A N 1
ATOM 1513 C CA . ALA A 1 189 ? 16.356 -3.983 -6.520 1.00 93.44 189 ALA A CA 1
ATOM 1514 C C . ALA A 1 189 ? 16.162 -2.684 -7.321 1.00 93.44 189 ALA A C 1
ATOM 1516 O O . ALA A 1 189 ? 16.247 -1.586 -6.764 1.00 93.44 189 ALA A O 1
ATOM 1517 N N . LEU A 1 190 ? 15.821 -2.796 -8.611 1.00 97.19 190 LEU A N 1
ATOM 1518 C CA . LEU A 1 190 ? 15.525 -1.639 -9.454 1.00 97.19 190 LEU A CA 1
ATOM 1519 C C . LEU A 1 190 ? 14.271 -0.889 -8.974 1.00 97.19 190 LEU A C 1
ATOM 1521 O O . LEU A 1 190 ? 14.281 0.343 -8.948 1.00 97.19 190 LEU A O 1
ATOM 1525 N N . LYS A 1 191 ? 13.222 -1.607 -8.547 1.00 94.25 191 LYS A N 1
ATOM 1526 C CA . LYS A 1 191 ? 12.010 -1.022 -7.949 1.00 94.25 191 LYS A CA 1
ATOM 1527 C C . LYS A 1 191 ? 12.355 -0.149 -6.746 1.00 94.25 191 LYS A C 1
ATOM 1529 O O . LYS A 1 191 ? 12.019 1.031 -6.753 1.00 94.25 191 LYS A O 1
ATOM 1534 N N . VAL A 1 192 ? 13.049 -0.709 -5.752 1.00 89.94 192 VAL A N 1
ATOM 1535 C CA . VAL A 1 192 ? 13.430 0.001 -4.517 1.00 89.94 192 VAL A CA 1
ATOM 1536 C C . VAL A 1 192 ? 14.261 1.245 -4.831 1.00 89.94 192 VAL A C 1
ATOM 1538 O O . VAL A 1 192 ? 14.013 2.313 -4.274 1.00 89.94 192 VAL A O 1
ATOM 1541 N N . HIS A 1 193 ? 15.216 1.134 -5.758 1.00 92.62 193 HIS A N 1
ATOM 1542 C CA . HIS A 1 193 ? 16.061 2.257 -6.167 1.00 92.62 193 HIS A CA 1
ATOM 1543 C C . HIS A 1 193 ? 15.260 3.381 -6.831 1.00 92.62 193 HIS A C 1
ATOM 1545 O O . HIS A 1 193 ? 15.421 4.554 -6.491 1.00 92.62 193 HIS A O 1
ATOM 1551 N N . MET A 1 194 ? 14.379 3.034 -7.772 1.00 93.75 194 MET A N 1
ATOM 1552 C CA . MET A 1 194 ? 13.568 4.019 -8.486 1.00 93.75 194 MET A CA 1
ATOM 1553 C C . MET A 1 194 ? 12.503 4.659 -7.601 1.00 93.75 194 MET A C 1
ATOM 1555 O O . MET A 1 194 ? 12.201 5.835 -7.801 1.00 93.75 194 MET A O 1
ATOM 1559 N N . ASP A 1 195 ? 11.970 3.936 -6.615 1.00 90.56 195 ASP A N 1
ATOM 1560 C CA . ASP A 1 195 ? 10.969 4.471 -5.689 1.00 90.56 195 ASP A CA 1
ATOM 1561 C C . ASP A 1 195 ? 11.513 5.659 -4.875 1.00 90.56 195 ASP A C 1
ATOM 1563 O O . ASP A 1 195 ? 10.809 6.628 -4.597 1.00 90.56 195 ASP A O 1
ATOM 1567 N N . GLN A 1 196 ? 12.826 5.664 -4.629 1.00 88.31 196 GLN A N 1
ATOM 1568 C CA . GLN A 1 196 ? 13.563 6.768 -4.005 1.00 88.31 196 GLN A CA 1
ATOM 1569 C C . GLN A 1 196 ? 13.863 7.942 -4.958 1.00 88.31 196 GLN A C 1
ATOM 1571 O O . GLN A 1 196 ? 14.606 8.856 -4.598 1.00 88.31 196 GLN A O 1
ATOM 1576 N N . TRP A 1 197 ? 13.291 7.951 -6.167 1.00 90.38 197 TRP A N 1
ATOM 1577 C CA . TRP A 1 197 ? 13.529 8.953 -7.216 1.00 90.38 197 TRP A CA 1
ATOM 1578 C C . TRP A 1 197 ? 14.965 8.976 -7.760 1.00 90.38 197 TRP A C 1
ATOM 1580 O O . TRP A 1 197 ? 15.411 9.987 -8.313 1.00 90.38 197 TRP A O 1
ATOM 1590 N N . ASN A 1 198 ? 15.696 7.868 -7.629 1.00 91.88 198 ASN A N 1
ATOM 1591 C CA . ASN A 1 198 ? 17.046 7.748 -8.164 1.00 91.88 198 ASN A CA 1
ATOM 1592 C C . ASN A 1 198 ? 17.018 7.209 -9.597 1.00 91.88 198 ASN A C 1
ATOM 1594 O O . ASN A 1 198 ? 16.331 6.234 -9.907 1.00 91.88 198 ASN A O 1
ATOM 1598 N N . LYS A 1 199 ? 17.811 7.816 -10.488 1.00 92.06 199 LYS A N 1
ATOM 1599 C CA . LYS A 1 199 ? 17.957 7.320 -11.863 1.00 92.06 199 LYS A CA 1
ATOM 1600 C C .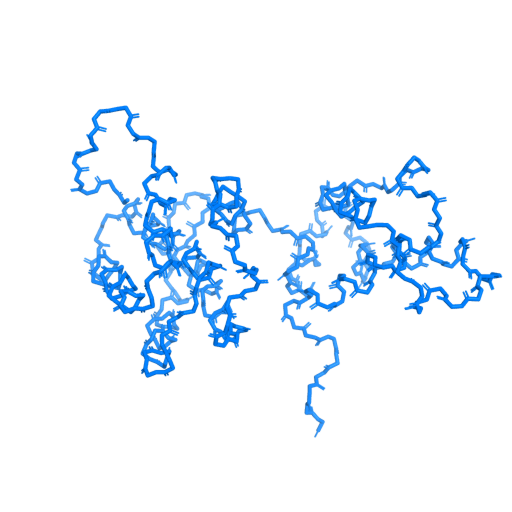 LYS A 1 199 ? 18.595 5.920 -11.861 1.00 92.06 199 LYS A C 1
ATOM 1602 O O . LYS A 1 199 ? 19.569 5.717 -11.130 1.00 92.06 199 LYS A O 1
ATOM 1607 N N . PRO A 1 200 ? 18.103 4.978 -12.686 1.00 93.88 200 PRO A N 1
ATOM 1608 C CA . PRO A 1 200 ? 18.724 3.666 -12.851 1.00 93.88 200 PRO A CA 1
ATOM 1609 C C . PRO A 1 200 ? 20.185 3.767 -13.298 1.00 93.88 200 PRO A C 1
ATOM 1611 O O . PRO A 1 200 ? 20.517 4.548 -14.192 1.00 93.88 200 PRO A O 1
ATOM 1614 N N . THR A 1 201 ? 21.050 2.961 -12.689 1.00 93.06 201 THR A N 1
ATOM 1615 C CA . THR A 1 201 ? 22.465 2.825 -13.057 1.00 93.06 201 THR A CA 1
ATOM 1616 C C . THR A 1 201 ? 22.676 1.555 -13.880 1.00 93.06 201 THR A C 1
ATOM 1618 O O . THR A 1 201 ? 21.849 0.646 -13.850 1.00 93.06 201 THR A O 1
ATOM 1621 N N . SER A 1 202 ? 23.791 1.465 -14.610 1.00 90.31 202 SER A N 1
ATOM 1622 C CA . SER A 1 202 ? 24.128 0.270 -15.401 1.00 90.31 202 SER A CA 1
ATOM 1623 C C . SER A 1 202 ? 24.205 -1.004 -14.553 1.00 90.31 202 SER A C 1
ATOM 1625 O O . SER A 1 202 ? 23.800 -2.061 -15.016 1.00 90.31 202 SER A O 1
ATOM 1627 N N . ALA A 1 203 ? 24.648 -0.899 -13.296 1.00 92.50 203 ALA A N 1
ATOM 1628 C CA . ALA A 1 203 ? 24.725 -2.028 -12.367 1.00 92.50 203 ALA A CA 1
ATOM 1629 C C . ALA A 1 203 ? 23.353 -2.643 -12.024 1.00 92.50 203 ALA A C 1
ATOM 1631 O O . ALA A 1 203 ? 23.278 -3.823 -11.705 1.00 92.50 203 ALA A O 1
ATOM 1632 N N . LEU A 1 204 ? 22.270 -1.860 -12.101 1.00 92.38 204 LEU A N 1
ATOM 1633 C CA . LEU A 1 204 ? 20.897 -2.319 -11.843 1.00 92.38 204 LEU A CA 1
ATOM 1634 C C . LEU A 1 204 ? 20.176 -2.797 -13.115 1.00 92.38 204 LEU A C 1
ATOM 1636 O O . LEU A 1 204 ? 18.993 -3.130 -13.065 1.00 92.38 204 LEU A O 1
ATOM 1640 N N . LEU A 1 205 ? 20.858 -2.791 -14.263 1.00 95.12 205 LEU A N 1
ATOM 1641 C CA . LEU A 1 205 ? 20.292 -3.099 -15.576 1.00 95.12 205 LEU A CA 1
ATOM 1642 C C . LEU A 1 205 ? 21.102 -4.218 -16.256 1.00 95.12 205 LEU A C 1
ATOM 1644 O O . LEU A 1 205 ? 21.762 -3.958 -17.263 1.00 95.12 205 LEU A O 1
ATOM 1648 N N . PRO A 1 206 ? 21.078 -5.453 -15.715 1.00 94.25 206 PRO A N 1
ATOM 1649 C CA . PRO A 1 206 ? 21.858 -6.566 -16.261 1.00 94.25 206 PRO A CA 1
ATOM 1650 C C . PRO A 1 206 ? 21.388 -6.984 -17.662 1.00 94.25 206 PRO A C 1
ATOM 1652 O O . PRO A 1 206 ? 22.194 -7.413 -18.483 1.00 94.25 206 PRO A O 1
ATOM 1655 N N . ASP A 1 207 ? 20.095 -6.824 -17.953 1.00 94.44 207 ASP A N 1
ATOM 1656 C CA . ASP A 1 207 ? 19.479 -7.135 -19.239 1.00 94.44 207 ASP A CA 1
ATOM 1657 C C . ASP A 1 207 ? 18.247 -6.245 -19.500 1.00 94.44 207 ASP A C 1
ATOM 1659 O O . ASP A 1 207 ? 17.832 -5.448 -18.653 1.00 94.44 207 ASP A O 1
ATOM 1663 N N . CYS A 1 208 ? 17.658 -6.356 -20.696 1.00 95.62 208 CYS A N 1
ATOM 1664 C CA . CYS A 1 208 ? 16.485 -5.570 -21.094 1.00 95.62 208 CYS A CA 1
ATOM 1665 C C . CYS A 1 208 ? 15.149 -6.076 -20.504 1.00 95.62 208 CYS A C 1
ATOM 1667 O O . CYS A 1 208 ? 14.167 -5.328 -20.483 1.00 95.62 208 CYS A O 1
ATOM 1669 N N . HIS A 1 209 ? 15.098 -7.312 -19.999 1.00 97.62 209 HIS A N 1
ATOM 1670 C CA . HIS A 1 209 ? 13.907 -7.917 -19.405 1.00 97.62 209 HIS A CA 1
ATOM 1671 C C . HIS A 1 209 ? 13.637 -7.387 -17.996 1.00 97.62 209 HIS A C 1
ATOM 1673 O O . HIS A 1 209 ? 12.468 -7.288 -17.613 1.00 97.62 209 HIS A O 1
ATOM 1679 N N . VAL A 1 210 ? 14.666 -6.988 -17.239 1.00 97.88 210 VAL A N 1
ATOM 1680 C CA . VAL A 1 210 ? 14.521 -6.337 -15.921 1.00 97.88 210 VAL A CA 1
ATOM 1681 C C . VAL A 1 210 ? 13.703 -5.034 -16.000 1.00 97.88 210 VAL A C 1
ATOM 1683 O O . VAL A 1 210 ? 12.623 -4.979 -15.400 1.00 97.88 210 VAL A O 1
ATOM 1686 N N . PRO A 1 211 ? 14.107 -3.994 -16.761 1.00 97.75 211 PRO A N 1
ATOM 1687 C CA . PRO A 1 211 ? 13.326 -2.761 -16.871 1.00 97.75 211 PRO A CA 1
ATOM 1688 C C . PRO A 1 211 ? 11.969 -2.982 -17.559 1.00 97.75 211 PRO A C 1
ATOM 1690 O O . PRO A 1 211 ? 10.987 -2.348 -17.175 1.00 97.75 211 PRO A O 1
ATOM 1693 N N . ALA A 1 212 ? 11.864 -3.919 -18.511 1.00 97.62 212 ALA A N 1
ATOM 1694 C CA . ALA A 1 212 ? 10.586 -4.272 -19.135 1.00 97.62 212 ALA A CA 1
ATOM 1695 C C . ALA A 1 212 ? 9.609 -4.926 -18.139 1.00 97.62 212 ALA A C 1
ATOM 1697 O O . ALA A 1 212 ? 8.410 -4.630 -18.136 1.00 97.62 212 ALA A O 1
ATOM 1698 N N . SER A 1 213 ? 10.115 -5.794 -17.262 1.00 97.75 213 SER A N 1
ATOM 1699 C CA . SER A 1 213 ? 9.330 -6.432 -16.202 1.00 97.75 213 SER A CA 1
ATOM 1700 C C . SER A 1 213 ? 8.912 -5.431 -15.136 1.00 97.75 213 SER A C 1
ATOM 1702 O O . SER A 1 213 ? 7.755 -5.460 -14.715 1.00 97.75 213 SER A O 1
ATOM 1704 N N . LEU A 1 214 ? 9.797 -4.502 -14.762 1.00 97.75 214 LEU A N 1
ATOM 1705 C CA . LEU A 1 214 ? 9.458 -3.432 -13.831 1.00 97.75 214 LEU A CA 1
ATOM 1706 C C . LEU A 1 214 ? 8.412 -2.469 -14.408 1.00 97.75 214 LEU A C 1
ATOM 1708 O O . LEU A 1 214 ? 7.492 -2.080 -13.695 1.00 97.75 214 LEU A O 1
ATOM 1712 N N . LEU A 1 215 ? 8.489 -2.133 -15.699 1.00 97.06 215 LEU A N 1
ATOM 1713 C CA . LEU A 1 215 ? 7.483 -1.294 -16.358 1.00 97.06 215 LEU A CA 1
ATOM 1714 C C . LEU A 1 215 ? 6.094 -1.947 -16.324 1.00 97.06 215 LEU A C 1
ATOM 1716 O O . LEU A 1 215 ? 5.113 -1.306 -15.946 1.00 97.06 215 LEU A O 1
ATOM 1720 N N . LYS A 1 216 ? 6.009 -3.245 -16.647 1.00 95.19 216 LYS A N 1
ATOM 1721 C CA . LYS A 1 216 ? 4.761 -4.016 -16.510 1.00 95.19 216 LYS A CA 1
ATOM 1722 C C . LYS A 1 216 ? 4.275 -4.063 -15.062 1.00 95.19 216 LYS A C 1
ATOM 1724 O O . LYS A 1 216 ? 3.076 -3.937 -14.819 1.00 95.19 216 LYS A O 1
ATOM 1729 N N . LEU A 1 217 ? 5.188 -4.266 -14.109 1.00 92.62 217 LEU A N 1
ATOM 1730 C CA . LEU A 1 217 ? 4.870 -4.287 -12.682 1.00 92.62 217 LEU A CA 1
ATOM 1731 C C . LEU A 1 217 ? 4.272 -2.952 -12.240 1.00 92.62 217 LEU A C 1
ATOM 1733 O O . LEU A 1 217 ? 3.239 -2.963 -11.581 1.00 92.62 217 LEU A O 1
ATOM 1737 N N . TRP A 1 218 ? 4.865 -1.831 -12.651 1.00 94.56 218 TRP A N 1
ATOM 1738 C CA . TRP A 1 218 ? 4.380 -0.497 -12.313 1.00 94.56 218 TRP A CA 1
ATOM 1739 C C . TRP A 1 218 ? 2.945 -0.282 -12.798 1.00 94.56 218 TRP A C 1
ATOM 1741 O O . TRP A 1 218 ? 2.078 0.039 -11.991 1.00 94.56 218 TRP A O 1
ATOM 1751 N N . PHE A 1 219 ? 2.656 -0.571 -14.073 1.00 92.56 219 PHE A N 1
ATOM 1752 C CA . PHE A 1 219 ? 1.289 -0.481 -14.599 1.00 92.56 219 PHE A CA 1
ATOM 1753 C C . PHE A 1 219 ? 0.300 -1.387 -13.862 1.00 92.56 219 PHE A C 1
ATOM 1755 O O . PHE A 1 219 ? -0.830 -0.983 -13.602 1.00 92.56 219 PHE A O 1
ATOM 1762 N N . ARG A 1 220 ? 0.717 -2.608 -13.512 1.00 88.00 220 ARG A N 1
ATOM 1763 C CA . ARG A 1 220 ? -0.114 -3.558 -12.760 1.00 88.00 220 ARG A CA 1
ATOM 1764 C C . ARG A 1 220 ? -0.382 -3.092 -11.328 1.00 88.00 220 ARG A C 1
ATOM 1766 O O . ARG A 1 220 ? -1.427 -3.411 -10.765 1.00 88.00 220 ARG A O 1
ATOM 1773 N N . GLU A 1 221 ? 0.576 -2.397 -10.725 1.00 85.62 221 GLU A N 1
ATOM 1774 C CA . GLU A 1 221 ? 0.493 -1.921 -9.347 1.00 85.62 221 GLU A CA 1
ATOM 1775 C C . GLU A 1 221 ? -0.195 -0.563 -9.213 1.00 85.62 221 GLU A C 1
ATOM 1777 O O . GLU A 1 221 ? -0.672 -0.277 -8.112 1.00 85.62 221 GLU A O 1
ATOM 1782 N N . LEU A 1 222 ? -0.318 0.223 -10.295 1.00 84.88 222 LEU A N 1
ATOM 1783 C CA . LEU A 1 222 ? -1.072 1.482 -10.300 1.00 84.88 222 LEU A CA 1
ATOM 1784 C C . LEU A 1 222 ? -2.404 1.330 -9.568 1.00 84.88 222 LEU A C 1
ATOM 1786 O O . LEU A 1 222 ? -3.085 0.303 -9.681 1.00 84.88 222 LEU A O 1
ATOM 1790 N N . TRP A 1 223 ? -2.746 2.352 -8.783 1.00 69.88 223 TRP A N 1
ATOM 1791 C CA . TRP A 1 223 ? -3.975 2.354 -7.998 1.00 69.88 223 TRP A CA 1
ATOM 1792 C C . TRP A 1 223 ? -5.210 2.165 -8.884 1.00 69.88 223 TRP A C 1
ATOM 1794 O O . TRP A 1 223 ? -5.997 1.241 -8.677 1.00 69.88 223 TRP A O 1
ATOM 1804 N N . GLU A 1 224 ? -5.311 3.014 -9.901 1.00 74.94 224 GLU A N 1
ATOM 1805 C CA . GLU A 1 224 ? -6.302 2.951 -10.965 1.00 74.94 224 GLU A CA 1
ATOM 1806 C C . GLU A 1 224 ? -5.630 2.418 -12.232 1.00 74.94 224 GLU A C 1
ATOM 1808 O O . GLU A 1 224 ? -4.581 2.945 -12.628 1.00 74.94 224 GLU A O 1
ATOM 1813 N N . PRO A 1 225 ? -6.191 1.380 -12.878 1.00 75.31 225 PRO A N 1
ATOM 1814 C CA . PRO A 1 225 ? -5.679 0.940 -14.161 1.00 75.31 225 PRO A CA 1
ATOM 1815 C C . PRO A 1 225 ? -5.833 2.079 -15.171 1.00 75.31 225 PRO A C 1
ATOM 1817 O O . PRO A 1 225 ? -6.876 2.722 -15.249 1.00 75.31 225 PRO A O 1
ATOM 1820 N N . LEU A 1 226 ? -4.798 2.308 -15.979 1.00 76.62 226 LEU A N 1
ATOM 1821 C CA . LEU A 1 226 ? -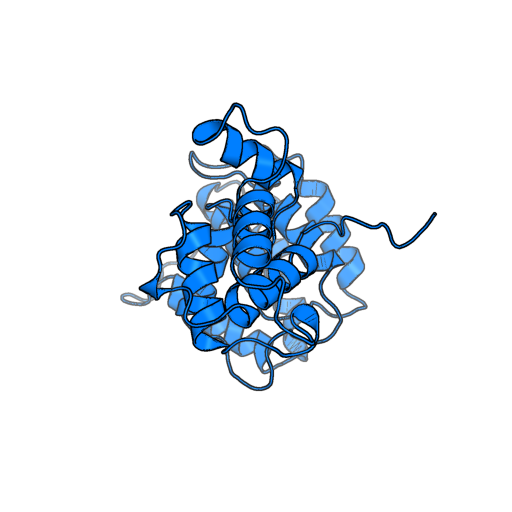4.842 3.322 -17.040 1.00 76.62 226 LEU A CA 1
ATOM 1822 C C . LEU A 1 226 ? -5.928 3.047 -18.085 1.00 76.62 226 LEU A C 1
ATOM 1824 O O . LEU A 1 226 ? -6.372 3.971 -18.758 1.00 76.62 226 LEU A O 1
ATOM 1828 N N . ILE A 1 227 ? -6.323 1.782 -18.233 1.00 77.38 227 ILE A N 1
ATOM 1829 C CA . ILE A 1 227 ? -7.393 1.349 -19.127 1.00 77.38 227 ILE A CA 1
ATOM 1830 C C . ILE A 1 227 ? -8.568 0.902 -18.243 1.00 77.38 227 ILE A C 1
ATOM 1832 O O . ILE A 1 227 ? -8.435 -0.115 -17.557 1.00 77.38 227 ILE A O 1
ATOM 1836 N N . PRO A 1 228 ? -9.687 1.649 -18.217 1.00 68.75 228 PRO A N 1
ATOM 1837 C CA . PRO A 1 228 ? -10.873 1.283 -17.446 1.00 68.75 228 PRO A CA 1
ATOM 1838 C C . PRO A 1 228 ? -11.486 -0.039 -17.930 1.00 68.75 228 PRO A C 1
ATOM 1840 O O . PRO A 1 228 ? -11.469 -0.341 -19.120 1.00 68.75 228 PRO A O 1
ATOM 1843 N N . GLU A 1 229 ? -12.085 -0.814 -17.022 1.00 65.12 229 GLU A N 1
ATOM 1844 C CA . GLU A 1 229 ? -12.753 -2.086 -17.362 1.00 65.12 229 GLU A CA 1
ATOM 1845 C C . GLU A 1 229 ? -14.106 -1.904 -18.077 1.00 65.12 229 GLU A C 1
ATOM 1847 O O . GLU A 1 229 ? -14.697 -2.881 -18.538 1.00 65.12 229 GLU A O 1
ATOM 1852 N N . ARG A 1 230 ? -14.627 -0.675 -18.155 1.00 62.75 230 ARG A N 1
ATOM 1853 C CA . ARG A 1 230 ? -15.916 -0.363 -18.783 1.00 62.75 230 ARG A CA 1
ATOM 1854 C C . ARG A 1 230 ? -15.761 0.849 -19.697 1.00 62.75 230 ARG A C 1
ATOM 1856 O O . ARG A 1 230 ? -15.302 1.893 -19.236 1.00 62.75 230 ARG A O 1
ATOM 1863 N N . PHE A 1 231 ? -16.144 0.666 -20.957 1.00 47.28 231 PHE A N 1
ATOM 1864 C CA . PHE A 1 231 ? -16.389 1.719 -21.941 1.00 47.28 231 PHE A CA 1
ATOM 1865 C C . PHE A 1 231 ? -17.896 1.911 -22.094 1.00 47.28 231 PHE A C 1
ATOM 1867 O O . PHE A 1 231 ? -18.617 0.889 -21.995 1.00 47.28 231 PHE A O 1
#

Foldseek 3Di:
DPPDDDDPPDDPLVVLQVVLQCVLVDVVCLLVLLVVLLVQLPPPPDLVSNVVSLLSLQLNLLRAARDPVCLVVSLVSLVVQLPFQRHDPQDGSNLSSVSNNLSSVPDDNDRPDDSDGDDSVSSVVSSVCSRQPFLFLEAQVSQLVVCCVPPVPDPGRPLLVLLVVLLVVFPPPPPCLLPDADDPVLLVVVRVCVRVVHRDDPVSDPHSRSSSNNNVNRQVRHSDRPDDPDD

Sequence (231 aa):
MGDRPNRPFIEPDKIALDLCTKGWRSKGIRDEIFLQLCKQTKRNNNVDSLIKGWELFAIFLEMFPPSTKFHSYLDGYFQTNTGETIGNNKISVAEYAVYCVRRLQRSKASPKKGNNDPSLQEVIHVKNTVIEKSQFGSTVTEVMEVQKKRYPERKIPWILSTLAEIVLRMGLTTEGIFRVPGDSDAVNALKVHMDQWNKPTSALLPDCHVPASLLKLWFRELWEPLIPERF